Protein AF-A0A7X9CSE6-F1 (afdb_monomer)

Sequence (214 aa):
MSKLKAFKTGDRVSLDYINRYVDEKENMVDVNRPFRPSEYTLEEAKIKFPDWYQRVVVEKNRNQKKWNIKRDLYDWWLMQSHKIKGGHRYFYLMCMVIYAVKCDISKDKVEKDMYKKFEELSKIEHSNSLRKEDIISALETYDRQYYNFKIDDIEKLTDIRIARNKRNYKKQKVHLMGARSIQEINDKVNNTNWREGNGRPKGSGTKEDLVKDY

pLDDT: mean 85.26, std 11.41, range [46.91, 97.25]

Secondary structure (DSSP, 8-state):
-PPPP-----PPPPHHHHHTT-SSGGGS--SSS-SS--SS-HHHHHHH-HHHHIIIIIS---SPPP----THHHHHHHGGGGG--GGGHHHHHHHHHHHHTTTT--HHHHHHHHHHHHHHHTTS--SSPP-HHHHHHHHHTTTTTGGG--HHHHHHHH----------SS-HHHHHHHHHHHHHHHHHHHT--TTSSSSPPTTTT--HHHHTT-

Foldseek 3Di:
DDDDDDDDDDDDDDLVVVQVPDPDPVPRDDPVDDPDDDPDDLVVCCVPPVVCSCCCVVVVPPADDFQADAPVVLVVLLVCLVVFALQQLLVSLLVNLLVCLNHVHDLVVSLVSSVVSLVVNQPHDDPDGDDPVSNVVSSVSNVVRCRPPDPVNSCVRGVDDDDDDDDPPDDPVVVVVVVVVVVVVVCVVVVHDCCPPVDDPDPPPPCPVVVVVD

Mean predicted aligned error: 13.75 Å

Radius of gyration: 27.89 Å; Cα contacts (8 Å, |Δi|>4): 137; chains: 1; bounding box: 66×75×57 Å

Solvent-accessible surface area (backbone atoms only — not comparable to full-atom values): 13413 Å² total; per-residue (Å²): 134,87,82,87,81,83,81,91,74,80,80,92,77,54,69,73,63,55,38,72,76,44,92,50,78,87,77,37,84,59,89,85,56,63,97,72,74,72,97,59,55,74,69,54,33,45,71,78,35,45,73,56,34,46,38,41,66,72,68,58,50,73,68,78,84,60,49,82,47,65,51,67,58,41,60,54,54,68,68,48,64,86,70,53,49,44,93,18,48,66,46,46,52,33,47,51,36,39,35,26,59,19,36,80,50,55,67,74,59,52,52,58,51,46,58,58,48,44,68,60,49,56,71,47,70,49,98,69,83,76,53,75,68,54,55,56,60,23,54,54,47,61,79,70,65,54,36,77,69,48,68,72,56,50,28,70,52,34,71,48,89,75,88,72,85,78,67,70,93,53,58,70,71,61,48,50,48,55,54,49,54,53,47,53,52,52,21,63,76,68,77,48,60,76,70,66,87,70,50,85,60,90,74,79,77,74,56,63,71,74,62,72,82,111

Nearest PDB structures (foldseek):
  7n6g-assembly1_5E  TM=2.885E-01  e=1.900E+00  Chlamydomonas reinhardtii
  6yxy-assembly1_BJ  TM=1.453E-01  e=2.368E+00  Trypanos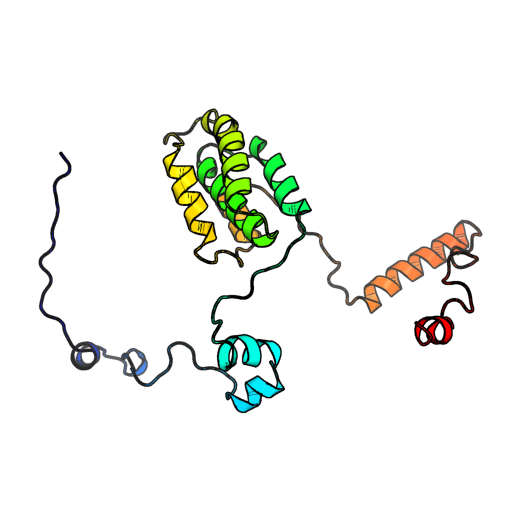oma brucei brucei

Structure (mmCIF, N/CA/C/O backbone):
data_AF-A0A7X9CSE6-F1
#
_entry.id   AF-A0A7X9CSE6-F1
#
loop_
_atom_site.group_PDB
_atom_site.id
_atom_site.type_symbol
_atom_site.label_atom_id
_atom_site.label_alt_id
_atom_site.label_comp_id
_atom_site.label_asym_id
_atom_site.label_entity_id
_atom_site.label_seq_id
_atom_site.pdbx_PDB_ins_code
_atom_site.Cartn_x
_atom_site.Cartn_y
_atom_site.Cartn_z
_atom_site.occupancy
_atom_site.B_iso_or_equiv
_atom_site.auth_seq_id
_atom_site.auth_comp_id
_atom_site.auth_asym_id
_atom_site.auth_atom_id
_atom_site.pdbx_PDB_model_num
ATOM 1 N N . MET A 1 1 ? -30.030 23.580 -0.261 1.00 46.91 1 MET A N 1
ATOM 2 C CA . MET A 1 1 ? -29.913 23.517 -1.736 1.00 46.91 1 MET A CA 1
ATOM 3 C C . MET A 1 1 ? -28.500 23.939 -2.123 1.00 46.91 1 MET A C 1
ATOM 5 O O . MET A 1 1 ? -28.129 25.067 -1.824 1.00 46.91 1 MET A O 1
ATOM 9 N N . SER A 1 2 ? -27.687 23.048 -2.699 1.00 53.84 2 SER A N 1
ATOM 10 C CA . SER A 1 2 ? -26.336 23.407 -3.166 1.00 53.84 2 SER A CA 1
ATOM 11 C C . SER A 1 2 ? -26.436 24.271 -4.425 1.00 53.84 2 SER A C 1
ATOM 13 O O . SER A 1 2 ? -27.104 23.880 -5.378 1.00 53.84 2 SER A O 1
ATOM 15 N N . LYS A 1 3 ? -25.802 25.451 -4.430 1.00 67.12 3 LYS A N 1
ATOM 16 C CA . LYS A 1 3 ? -25.753 26.334 -5.606 1.00 67.12 3 LYS A CA 1
ATOM 17 C C . LYS A 1 3 ? -24.876 25.695 -6.685 1.00 67.12 3 LYS A C 1
ATOM 19 O O . LYS A 1 3 ? -23.678 25.517 -6.473 1.00 67.12 3 LYS A O 1
ATOM 24 N N . LEU A 1 4 ? -25.466 25.386 -7.837 1.00 68.81 4 LEU A N 1
ATOM 25 C CA . LEU A 1 4 ? -24.741 24.937 -9.022 1.00 68.81 4 LEU A CA 1
ATOM 26 C C . LEU A 1 4 ? -23.886 26.109 -9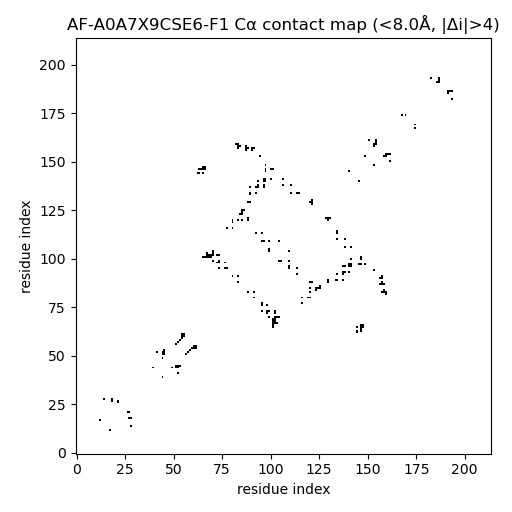.539 1.00 68.81 4 LEU A C 1
ATOM 28 O O . LEU A 1 4 ? -24.423 27.160 -9.884 1.00 68.81 4 LEU A O 1
ATOM 32 N N . LYS A 1 5 ? -22.558 25.960 -9.541 1.00 76.56 5 LYS A N 1
ATOM 33 C CA . LYS A 1 5 ? -21.632 26.921 -10.158 1.00 76.56 5 LYS A CA 1
ATOM 34 C C . LYS A 1 5 ? -21.175 26.348 -11.495 1.00 76.56 5 LYS A C 1
ATOM 36 O O . LYS A 1 5 ? -20.596 25.268 -11.521 1.00 76.56 5 LYS A O 1
ATOM 41 N N . ALA A 1 6 ? -21.427 27.073 -12.579 1.00 79.81 6 ALA A N 1
ATOM 42 C CA . ALA A 1 6 ? -20.895 26.764 -13.901 1.00 79.81 6 ALA A CA 1
ATOM 43 C C . ALA A 1 6 ? -19.925 27.870 -14.326 1.00 79.81 6 ALA A C 1
ATOM 45 O O . ALA A 1 6 ? -20.152 29.046 -14.039 1.00 79.81 6 ALA A O 1
ATOM 46 N N . PHE A 1 7 ? -18.848 27.486 -15.005 1.00 83.00 7 PHE A N 1
ATOM 47 C CA . PHE A 1 7 ? -17.845 28.403 -15.536 1.00 83.00 7 PHE A CA 1
ATOM 48 C C . PHE A 1 7 ? -17.956 28.416 -17.059 1.00 83.00 7 PHE A C 1
ATOM 50 O O . PHE A 1 7 ? -18.003 27.357 -17.683 1.00 83.00 7 PHE A O 1
ATOM 57 N N . LYS A 1 8 ? -18.005 29.609 -17.658 1.00 84.31 8 LYS A N 1
ATOM 58 C CA . LYS A 1 8 ? -17.943 29.765 -19.113 1.00 84.31 8 LYS A CA 1
ATOM 59 C C . LYS A 1 8 ? -16.477 29.713 -19.534 1.00 84.31 8 LYS A C 1
ATOM 61 O O . LYS A 1 8 ? -15.715 30.615 -19.197 1.00 84.31 8 LYS A O 1
ATOM 66 N N . THR A 1 9 ? -16.085 28.659 -20.236 1.00 86.12 9 THR A N 1
ATOM 67 C CA . THR A 1 9 ? -14.762 28.558 -20.863 1.00 86.12 9 THR A CA 1
ATOM 68 C C . THR A 1 9 ? -14.819 29.098 -22.291 1.00 86.12 9 THR A C 1
ATOM 70 O O . THR A 1 9 ? -15.885 29.097 -22.906 1.00 86.12 9 THR A O 1
ATOM 73 N N . GLY A 1 10 ? -13.685 29.578 -22.808 1.00 87.06 10 GLY A N 1
ATOM 74 C CA . GLY A 1 10 ? -13.549 29.947 -24.220 1.00 87.06 10 GLY A CA 1
ATOM 75 C C . GLY A 1 10 ? -13.502 28.730 -25.151 1.00 87.06 10 GLY A C 1
ATOM 76 O O . GLY A 1 10 ? -13.630 27.585 -24.705 1.00 87.06 10 GLY A O 1
ATOM 77 N N . ASP A 1 11 ? -13.294 28.996 -26.440 1.00 90.06 11 ASP A N 1
ATOM 78 C CA . ASP A 1 11 ? -13.152 27.961 -27.465 1.00 90.06 11 ASP A CA 1
ATOM 79 C C . ASP A 1 11 ? -11.874 27.129 -27.279 1.00 90.06 11 ASP A C 1
ATOM 81 O O . ASP A 1 11 ? -10.902 27.552 -26.645 1.00 90.06 11 ASP A O 1
ATOM 85 N N . ARG A 1 12 ? -11.867 25.913 -27.841 1.00 89.31 12 ARG A N 1
ATOM 86 C CA . ARG A 1 12 ? -10.676 25.053 -27.839 1.00 89.31 12 ARG A CA 1
ATOM 87 C C . ARG A 1 12 ? -9.575 25.705 -28.673 1.00 89.31 12 ARG A C 1
ATOM 89 O O . ARG A 1 12 ? -9.797 26.047 -29.829 1.00 89.31 12 ARG A O 1
ATOM 96 N N . VAL A 1 13 ? -8.378 25.802 -28.107 1.00 90.19 13 VAL A N 1
ATOM 97 C CA . VAL A 1 13 ? -7.181 26.296 -28.799 1.00 90.19 13 VAL A CA 1
ATOM 98 C C . VAL A 1 13 ? -6.255 25.139 -29.176 1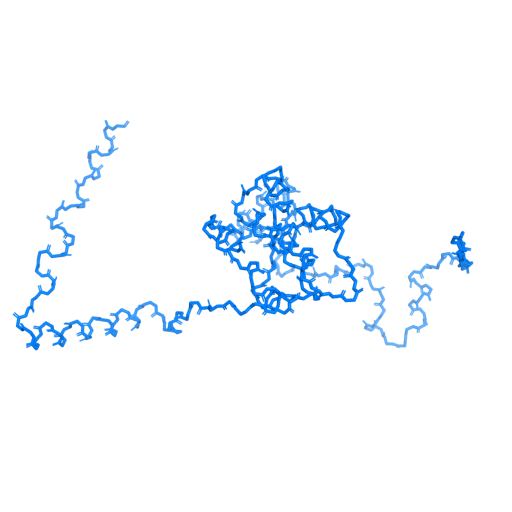.00 90.19 13 VAL A C 1
ATOM 100 O O . VAL A 1 13 ? -6.266 24.091 -28.528 1.00 90.19 13 VAL A O 1
ATOM 103 N N . SER A 1 14 ? -5.460 25.312 -30.234 1.00 90.44 14 SER A N 1
ATOM 104 C CA . SER A 1 14 ? -4.468 24.318 -30.656 1.00 90.44 14 SER A CA 1
ATOM 105 C C . SER A 1 14 ? -3.175 24.423 -29.842 1.00 90.44 14 SER A C 1
ATOM 107 O O . SER A 1 14 ? -2.839 25.485 -29.315 1.00 90.44 14 SER A O 1
ATOM 109 N N . LEU A 1 15 ? -2.413 23.327 -29.774 1.00 88.12 15 LEU A N 1
ATOM 110 C CA . LEU A 1 15 ? -1.074 23.342 -29.174 1.00 88.12 15 LEU A CA 1
ATOM 111 C C . LEU A 1 15 ? -0.133 24.294 -29.926 1.00 88.12 15 LEU A C 1
ATOM 113 O O . LEU A 1 15 ? 0.621 25.017 -29.288 1.00 88.12 15 LEU A O 1
ATOM 117 N N . ASP A 1 16 ? -0.258 24.385 -31.254 1.00 89.00 16 ASP A N 1
ATOM 118 C CA . ASP A 1 16 ? 0.486 25.355 -32.069 1.00 89.00 16 ASP A CA 1
ATOM 119 C C . ASP A 1 16 ? 0.199 26.801 -31.672 1.00 89.00 16 ASP A C 1
ATOM 121 O O . ASP A 1 16 ? 1.100 27.633 -31.689 1.00 89.00 16 ASP A O 1
ATOM 125 N N . TYR A 1 17 ? -1.049 27.121 -31.322 1.00 91.06 17 TYR A N 1
ATOM 126 C CA . TYR A 1 17 ? -1.402 28.448 -30.831 1.00 91.06 17 TYR A CA 1
ATOM 127 C C . TYR A 1 17 ? -0.750 28.720 -29.473 1.00 91.06 17 TYR A C 1
ATOM 129 O O . TYR A 1 17 ? -0.151 29.775 -29.297 1.00 91.06 17 TYR A O 1
ATOM 137 N N . ILE A 1 18 ? -0.810 27.759 -28.545 1.00 89.19 18 ILE A N 1
ATOM 138 C CA . ILE A 1 18 ? -0.191 27.880 -27.216 1.00 89.19 18 ILE A CA 1
ATOM 139 C C . ILE A 1 18 ? 1.331 28.043 -27.335 1.00 89.19 18 ILE A C 1
ATOM 141 O O . ILE A 1 18 ? 1.899 28.925 -26.697 1.00 89.19 18 ILE A O 1
ATOM 145 N N . ASN A 1 19 ? 1.980 27.255 -28.196 1.00 92.44 19 ASN A N 1
ATOM 146 C CA . ASN A 1 19 ? 3.429 27.283 -28.394 1.00 92.44 19 ASN A CA 1
ATOM 147 C C . ASN A 1 19 ? 3.949 28.639 -28.903 1.00 92.44 19 ASN A C 1
ATOM 149 O O . ASN A 1 19 ? 5.105 28.959 -28.656 1.00 92.44 19 ASN A O 1
ATOM 153 N N . ARG A 1 20 ? 3.119 29.474 -29.552 1.00 91.00 20 ARG A N 1
ATOM 154 C CA . ARG A 1 20 ? 3.514 30.841 -29.964 1.00 91.00 20 ARG A CA 1
ATOM 155 C C . ARG A 1 20 ? 3.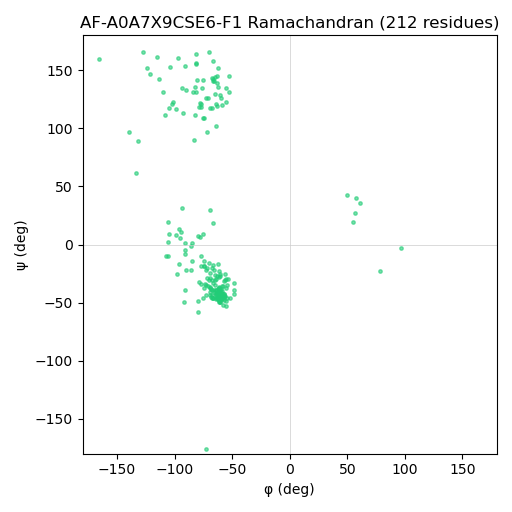782 31.781 -28.790 1.00 91.00 20 ARG A C 1
ATOM 157 O O . ARG A 1 20 ? 4.447 32.789 -28.986 1.00 91.00 20 ARG A O 1
ATOM 164 N N . TYR A 1 21 ? 3.242 31.475 -27.614 1.00 90.56 21 TYR A N 1
ATOM 165 C CA . TYR A 1 21 ? 3.399 32.278 -26.399 1.00 90.56 21 TYR A CA 1
ATOM 166 C C . TYR A 1 21 ? 4.481 31.728 -25.462 1.00 90.56 21 TYR A C 1
ATOM 168 O O . TYR A 1 21 ? 4.581 32.170 -24.322 1.00 90.56 21 TYR A O 1
ATOM 176 N N . VAL A 1 22 ? 5.252 30.733 -25.908 1.00 89.25 22 VAL A N 1
ATOM 177 C CA . VAL A 1 22 ? 6.354 30.160 -25.137 1.00 89.25 22 VAL A CA 1
ATOM 178 C C . VAL A 1 22 ? 7.661 30.783 -25.620 1.00 89.25 22 VAL A C 1
ATOM 180 O O . VAL A 1 22 ? 8.050 30.586 -26.770 1.00 89.25 22 VAL A O 1
ATOM 183 N N . ASP A 1 23 ? 8.343 31.510 -24.735 1.00 89.25 23 ASP A N 1
ATOM 184 C CA . ASP A 1 23 ? 9.581 32.229 -25.068 1.00 89.25 23 ASP A CA 1
ATOM 185 C C . ASP A 1 23 ? 10.764 31.279 -25.339 1.00 89.25 23 ASP A C 1
ATOM 187 O O . ASP A 1 23 ? 11.587 31.515 -26.224 1.00 89.25 23 ASP A O 1
ATOM 191 N N . GLU A 1 24 ? 10.836 30.167 -24.603 1.00 90.25 24 GLU A N 1
ATOM 192 C CA . GLU A 1 24 ? 11.899 29.167 -24.724 1.00 90.25 24 GLU A CA 1
ATOM 193 C C . GLU A 1 24 ? 11.429 27.945 -25.518 1.00 90.25 24 GLU A C 1
ATOM 195 O O . GLU A 1 24 ? 10.496 27.240 -25.128 1.00 90.25 24 GLU A O 1
ATOM 200 N N . LYS A 1 25 ? 12.137 27.622 -26.604 1.00 83.56 25 LYS A N 1
ATOM 201 C CA . LYS A 1 25 ? 11.807 26.483 -27.477 1.00 83.56 25 LYS A CA 1
ATOM 202 C C . LYS A 1 25 ? 11.730 25.140 -26.734 1.00 83.56 25 LYS A C 1
ATOM 204 O O . LYS A 1 25 ? 10.959 24.272 -27.128 1.00 83.56 25 LYS A O 1
ATOM 209 N N . GLU A 1 26 ? 12.503 24.964 -25.664 1.00 83.31 26 GLU A N 1
ATOM 210 C CA . GLU A 1 26 ? 12.535 23.734 -24.856 1.00 83.31 26 GLU A CA 1
ATOM 211 C C . GLU A 1 26 ? 11.247 23.495 -24.054 1.00 83.31 26 GLU A C 1
ATOM 213 O O . GLU A 1 26 ? 10.919 22.347 -23.751 1.00 83.31 26 GLU A O 1
ATOM 218 N N . ASN A 1 27 ? 10.495 24.560 -23.762 1.00 83.31 27 ASN A N 1
ATOM 219 C CA . ASN A 1 27 ? 9.232 24.508 -23.028 1.00 83.31 27 ASN A CA 1
ATOM 220 C C . ASN A 1 27 ? 8.013 24.358 -23.954 1.00 83.31 27 ASN A C 1
ATOM 222 O O . ASN A 1 27 ? 6.887 24.214 -23.472 1.00 83.31 27 ASN A O 1
ATOM 226 N N . MET A 1 28 ? 8.213 24.396 -25.277 1.00 88.06 28 MET A N 1
ATOM 227 C CA . MET A 1 28 ? 7.144 24.158 -26.245 1.00 88.06 28 MET A CA 1
ATOM 228 C C . MET A 1 28 ? 6.663 22.708 -26.160 1.00 88.06 28 MET A C 1
ATOM 230 O O . MET A 1 28 ? 7.440 21.766 -25.997 1.00 88.06 28 MET A O 1
ATOM 234 N N . VAL A 1 29 ? 5.356 22.516 -26.311 1.00 83.69 29 VAL A N 1
ATOM 235 C CA . VAL A 1 29 ? 4.748 21.188 -26.334 1.00 83.69 29 VAL A CA 1
ATOM 236 C C . VAL A 1 29 ? 5.050 20.528 -27.677 1.00 83.69 29 VAL A C 1
ATOM 238 O O . VAL A 1 29 ? 4.486 20.913 -28.701 1.00 83.69 29 VAL A O 1
ATOM 241 N N . ASP A 1 30 ? 5.917 19.517 -27.664 1.00 83.12 30 ASP A N 1
ATOM 242 C CA . ASP A 1 30 ? 6.188 18.647 -28.810 1.00 83.12 30 ASP A CA 1
ATOM 243 C C . ASP A 1 30 ? 5.293 17.399 -28.757 1.00 83.12 30 ASP A C 1
ATOM 245 O O . ASP A 1 30 ? 5.432 16.548 -27.878 1.00 83.12 30 ASP A O 1
ATOM 249 N N . VAL A 1 31 ? 4.370 17.288 -29.715 1.00 80.12 31 VAL A N 1
ATOM 250 C CA . VAL A 1 31 ? 3.440 16.153 -29.848 1.00 80.12 31 VAL A CA 1
ATOM 251 C C . VAL A 1 31 ? 4.103 14.872 -30.353 1.00 80.12 31 VAL A C 1
ATOM 253 O O . VAL A 1 31 ? 3.574 13.784 -30.127 1.00 80.12 31 VAL A O 1
ATOM 256 N N . ASN A 1 32 ? 5.247 14.981 -31.032 1.00 82.31 32 ASN A N 1
ATOM 257 C CA . ASN A 1 32 ? 5.967 13.832 -31.579 1.00 82.31 32 ASN A CA 1
ATOM 258 C C . ASN A 1 32 ? 6.904 13.211 -30.543 1.00 82.31 32 ASN A C 1
ATOM 260 O O . ASN A 1 32 ? 7.268 12.038 -30.650 1.00 82.31 32 ASN A O 1
ATOM 264 N N . ARG A 1 33 ? 7.285 13.980 -29.520 1.00 79.44 33 ARG A N 1
ATOM 265 C CA . ARG A 1 33 ? 8.103 13.482 -28.424 1.00 79.44 33 ARG A CA 1
ATOM 266 C C . ARG A 1 33 ? 7.242 12.659 -27.461 1.00 79.44 33 ARG A C 1
ATOM 268 O O . ARG A 1 33 ? 6.310 13.187 -26.853 1.00 79.44 33 ARG A O 1
ATOM 275 N N . PRO A 1 34 ? 7.568 11.377 -27.229 1.00 73.25 34 PRO A N 1
ATOM 276 C CA . PRO A 1 34 ? 6.884 10.609 -26.202 1.00 73.25 34 PRO A CA 1
ATOM 277 C C . PRO A 1 34 ? 7.134 11.234 -24.824 1.00 73.25 34 PRO A C 1
ATOM 279 O O . PRO A 1 34 ? 8.269 11.552 -24.470 1.00 73.25 34 PRO A O 1
ATOM 282 N N . PHE A 1 35 ? 6.075 11.345 -24.016 1.00 71.12 35 PHE A N 1
ATOM 283 C CA . PHE A 1 35 ? 6.122 11.905 -22.655 1.00 71.12 35 PHE A CA 1
ATOM 284 C C . PHE A 1 35 ? 7.183 11.239 -21.759 1.00 71.12 35 PHE A C 1
ATOM 286 O O . PHE A 1 35 ? 7.739 11.866 -20.860 1.00 71.12 35 PHE A O 1
ATOM 293 N N . ARG A 1 36 ? 7.476 9.956 -22.007 1.00 71.62 36 ARG A N 1
ATOM 294 C CA . ARG A 1 36 ? 8.581 9.206 -21.400 1.00 71.62 36 ARG A CA 1
ATOM 295 C C . ARG A 1 36 ? 9.224 8.316 -22.467 1.00 71.62 36 ARG A C 1
ATOM 297 O O . ARG A 1 36 ? 8.670 7.250 -22.742 1.00 71.62 36 ARG A O 1
ATOM 304 N N . PRO A 1 37 ? 10.329 8.741 -23.101 1.00 75.00 37 PRO A N 1
ATOM 305 C CA . PRO A 1 37 ? 11.018 7.907 -24.079 1.00 75.00 37 PRO A CA 1
ATOM 306 C C . PRO A 1 37 ? 11.556 6.637 -23.406 1.00 75.00 37 PRO A C 1
ATOM 308 O O . PRO A 1 37 ? 12.039 6.689 -22.274 1.00 75.00 37 PRO A O 1
ATOM 311 N N . SER A 1 38 ? 11.445 5.491 -24.082 1.00 76.06 38 SER A N 1
ATOM 312 C CA . SER A 1 38 ? 12.050 4.243 -23.612 1.00 76.06 38 SER A CA 1
ATOM 313 C C . SER A 1 38 ? 13.536 4.213 -23.956 1.00 76.06 38 SER A C 1
ATOM 315 O O . SER A 1 38 ? 13.934 4.625 -25.039 1.00 76.06 38 SER A O 1
ATOM 317 N N . GLU A 1 39 ? 14.353 3.680 -23.048 1.00 83.94 39 GLU A N 1
ATOM 318 C CA . GLU A 1 39 ? 15.795 3.500 -23.284 1.00 83.94 39 GLU A CA 1
ATOM 319 C C . GLU A 1 39 ? 16.105 2.378 -24.287 1.00 83.94 39 GLU A C 1
ATOM 321 O O . GLU A 1 39 ? 17.195 2.337 -24.844 1.00 83.94 39 GLU A O 1
ATOM 326 N N . TYR A 1 40 ? 15.156 1.463 -24.504 1.00 86.31 40 TYR A N 1
ATOM 327 C CA . TYR A 1 40 ? 15.323 0.280 -25.344 1.00 86.31 40 TYR A CA 1
ATOM 328 C C . TYR A 1 40 ? 14.298 0.263 -26.472 1.00 86.31 40 TYR A C 1
ATOM 330 O O . TYR A 1 40 ? 13.144 0.675 -26.290 1.00 86.31 40 TYR A O 1
ATOM 338 N N . THR A 1 41 ? 14.709 -0.274 -27.616 1.00 88.94 41 THR A N 1
ATOM 339 C CA . THR A 1 41 ? 13.806 -0.650 -28.708 1.00 88.94 41 THR A CA 1
ATOM 340 C C . THR A 1 41 ? 12.963 -1.875 -28.328 1.00 88.94 41 THR A C 1
ATOM 342 O O . THR A 1 41 ? 13.253 -2.581 -27.359 1.00 88.94 41 THR A O 1
ATOM 345 N N . LEU A 1 42 ? 11.899 -2.161 -29.090 1.00 87.38 42 LEU A N 1
ATOM 346 C CA . LEU A 1 42 ? 11.043 -3.330 -28.835 1.00 87.38 42 LEU A CA 1
ATOM 347 C C . LEU A 1 42 ? 11.807 -4.659 -28.951 1.00 87.38 42 LEU A C 1
ATOM 349 O O . LEU A 1 42 ? 11.559 -5.571 -28.163 1.00 87.38 42 LEU A O 1
ATOM 353 N N . GLU A 1 43 ? 12.739 -4.769 -29.898 1.00 91.00 43 GLU A N 1
ATOM 354 C CA . GLU A 1 43 ? 13.559 -5.971 -30.090 1.00 91.00 43 GLU A CA 1
ATOM 355 C C . GLU A 1 43 ? 14.533 -6.178 -28.926 1.00 91.00 43 GLU A C 1
ATOM 357 O O . GLU A 1 43 ? 14.609 -7.268 -28.358 1.00 91.00 43 GLU A O 1
ATOM 362 N N . GLU A 1 44 ? 15.206 -5.114 -28.485 1.00 91.25 44 GLU A N 1
ATOM 363 C CA . GLU A 1 44 ? 16.076 -5.164 -27.307 1.00 91.25 44 GLU A CA 1
ATOM 364 C C . GLU A 1 44 ? 15.293 -5.476 -26.030 1.00 91.25 44 GLU A C 1
ATOM 366 O O . GLU A 1 44 ? 15.760 -6.247 -25.189 1.00 91.25 44 GLU A O 1
ATOM 371 N N . ALA A 1 45 ? 14.088 -4.916 -25.881 1.00 90.38 45 ALA A N 1
ATOM 372 C CA . ALA A 1 45 ? 13.216 -5.194 -24.747 1.00 90.38 45 ALA A CA 1
ATOM 373 C C . ALA A 1 45 ? 12.759 -6.659 -24.719 1.00 90.38 45 ALA A C 1
ATOM 375 O O . ALA A 1 45 ? 12.656 -7.232 -23.635 1.00 90.38 45 ALA A O 1
ATOM 376 N N . LYS A 1 46 ? 12.546 -7.291 -25.882 1.00 92.94 46 LYS A N 1
ATOM 377 C CA . LYS A 1 46 ? 12.224 -8.724 -25.985 1.00 92.94 46 LYS A CA 1
ATOM 378 C C . LYS A 1 46 ? 13.348 -9.606 -25.437 1.00 92.94 46 LYS A C 1
ATOM 380 O O . LYS A 1 46 ? 13.066 -10.610 -24.791 1.00 92.94 46 LYS A O 1
ATOM 385 N N . ILE A 1 47 ? 14.604 -9.218 -25.666 1.00 92.94 47 ILE A N 1
ATOM 386 C CA . ILE A 1 47 ? 15.785 -9.962 -25.204 1.00 92.94 47 ILE A CA 1
ATOM 387 C C . ILE A 1 47 ? 16.073 -9.677 -23.724 1.00 92.94 47 ILE A C 1
ATOM 389 O O . ILE A 1 47 ? 16.277 -10.602 -22.942 1.00 92.94 47 ILE A O 1
ATOM 393 N N . LYS A 1 48 ? 16.094 -8.400 -23.321 1.00 91.44 48 LYS A N 1
ATOM 394 C CA . LYS A 1 48 ? 16.481 -7.984 -21.960 1.00 91.44 48 LYS A CA 1
ATOM 395 C C . LYS A 1 48 ? 15.370 -8.180 -20.928 1.00 91.44 48 LYS A C 1
ATOM 397 O O . LYS A 1 48 ? 15.663 -8.449 -19.765 1.00 91.44 48 LYS A O 1
ATOM 402 N N . PHE A 1 49 ? 14.108 -8.043 -21.333 1.00 90.56 49 PHE A N 1
ATOM 403 C CA . PHE A 1 49 ? 12.939 -8.096 -20.450 1.00 90.56 49 PHE A CA 1
ATOM 404 C C . PHE A 1 49 ? 11.837 -9.000 -21.029 1.00 90.56 49 PHE A C 1
ATOM 406 O O . PHE A 1 49 ? 10.720 -8.528 -21.270 1.00 90.56 49 PHE A O 1
ATOM 413 N N . PRO A 1 50 ? 12.113 -10.302 -21.233 1.00 91.69 50 PRO A N 1
ATOM 414 C CA . PRO A 1 50 ? 11.197 -11.217 -21.918 1.00 91.69 50 PRO A CA 1
ATOM 415 C C . PRO A 1 50 ? 9.810 -11.269 -21.260 1.00 91.69 50 PRO A C 1
ATOM 417 O O . PRO A 1 50 ? 8.799 -11.128 -21.947 1.00 91.69 50 PRO A O 1
ATOM 420 N N . ASP A 1 51 ? 9.749 -11.338 -19.926 1.00 88.00 51 ASP A N 1
ATOM 421 C CA . ASP A 1 51 ? 8.488 -11.348 -19.169 1.00 88.00 51 ASP A CA 1
ATOM 422 C C . ASP A 1 51 ? 7.673 -10.060 -19.351 1.00 88.00 51 ASP A C 1
ATOM 424 O O . ASP A 1 51 ? 6.442 -10.078 -19.414 1.00 88.00 51 ASP A O 1
ATOM 428 N N . TRP A 1 52 ? 8.351 -8.908 -19.408 1.00 89.81 52 TRP A N 1
ATOM 429 C CA . TRP A 1 52 ? 7.684 -7.631 -19.641 1.00 89.81 52 TRP A CA 1
ATOM 430 C C . TRP A 1 52 ? 7.152 -7.566 -21.071 1.00 89.81 52 TRP A C 1
ATOM 432 O O . TRP A 1 52 ? 6.006 -7.162 -21.259 1.00 89.81 52 TRP A O 1
ATOM 442 N N . TYR A 1 53 ? 7.947 -7.996 -22.056 1.00 91.25 53 TYR A N 1
ATOM 443 C CA . TYR A 1 53 ? 7.561 -7.989 -23.464 1.00 91.25 53 TYR A CA 1
ATOM 444 C C . TYR A 1 53 ? 6.337 -8.876 -23.699 1.00 91.25 53 TYR A C 1
ATOM 446 O O . TYR A 1 53 ? 5.347 -8.420 -24.269 1.00 91.25 53 TYR A O 1
ATOM 454 N N . GLN A 1 54 ? 6.362 -10.106 -23.184 1.00 92.31 54 GLN A N 1
ATOM 455 C CA . GLN A 1 54 ? 5.239 -11.035 -23.270 1.00 92.31 54 GLN A CA 1
ATOM 456 C C . GLN A 1 54 ? 3.961 -10.416 -22.687 1.00 92.31 54 GLN A C 1
ATOM 458 O O . GLN A 1 54 ? 2.944 -10.295 -23.366 1.00 92.31 54 GLN A O 1
ATOM 463 N N . ARG A 1 55 ? 4.025 -9.909 -21.457 1.00 89.75 55 ARG A N 1
ATOM 464 C CA . ARG A 1 55 ? 2.854 -9.350 -20.776 1.00 89.75 55 ARG A CA 1
ATOM 465 C C . ARG A 1 55 ? 2.324 -8.059 -21.415 1.00 89.75 55 ARG A C 1
ATOM 467 O O . ARG A 1 55 ? 1.119 -7.859 -21.530 1.00 89.75 55 ARG A O 1
ATOM 474 N N . VAL A 1 56 ? 3.210 -7.136 -21.784 1.00 88.44 56 VAL A N 1
ATOM 475 C CA . VAL A 1 56 ? 2.826 -5.772 -22.192 1.00 88.44 56 VAL A CA 1
ATOM 476 C C . VAL A 1 56 ? 2.585 -5.667 -23.696 1.00 88.44 56 VAL A C 1
ATOM 478 O O . VAL A 1 56 ? 1.659 -4.965 -24.108 1.00 88.44 56 VAL A O 1
ATOM 481 N N . VAL A 1 57 ? 3.401 -6.343 -24.509 1.00 90.38 57 VAL A N 1
ATOM 482 C CA . VAL A 1 57 ? 3.348 -6.268 -25.977 1.00 90.38 57 VAL A CA 1
ATOM 483 C C . VAL A 1 57 ? 2.445 -7.361 -26.545 1.00 90.38 57 VAL A C 1
ATOM 485 O O . VAL A 1 57 ? 1.556 -7.042 -27.332 1.00 90.38 57 VAL A O 1
ATOM 488 N N . VAL A 1 58 ? 2.627 -8.620 -26.126 1.00 92.12 58 VAL A N 1
ATOM 489 C CA . VAL A 1 58 ? 1.862 -9.762 -26.664 1.00 92.12 58 VAL A CA 1
ATOM 490 C C . VAL A 1 58 ? 0.471 -9.833 -26.033 1.00 92.12 58 VAL A C 1
ATOM 492 O O . VAL A 1 58 ? -0.533 -9.722 -26.730 1.00 92.12 58 VAL A O 1
ATOM 495 N N . GLU A 1 59 ? 0.397 -9.937 -24.706 1.00 91.25 59 GLU A N 1
ATOM 496 C CA . GLU A 1 59 ? -0.869 -10.070 -23.964 1.00 91.25 59 GLU A CA 1
ATOM 497 C C . GLU A 1 59 ? -1.628 -8.741 -23.820 1.00 91.25 59 GLU A C 1
ATOM 499 O O . GLU A 1 59 ? -2.770 -8.719 -23.364 1.00 91.25 59 GLU A O 1
ATOM 504 N N . LYS A 1 60 ? -0.998 -7.614 -24.188 1.00 88.44 60 LYS A N 1
ATOM 505 C CA . LYS A 1 60 ? -1.532 -6.245 -24.047 1.00 88.44 60 LYS A CA 1
ATOM 506 C C . LYS A 1 60 ? -1.963 -5.886 -22.617 1.00 88.44 60 LYS A C 1
ATOM 508 O O . LYS A 1 60 ? -2.679 -4.905 -22.405 1.00 88.44 60 LYS A O 1
ATOM 513 N N . ASN A 1 61 ? -1.474 -6.614 -21.615 1.00 83.06 61 ASN A N 1
ATOM 514 C CA . ASN A 1 61 ? -1.715 -6.338 -20.210 1.00 83.06 61 ASN A CA 1
ATOM 515 C C . ASN A 1 61 ? -0.729 -5.272 -19.719 1.00 83.06 61 ASN A C 1
ATOM 517 O O . ASN A 1 61 ? 0.368 -5.559 -19.237 1.00 83.06 61 ASN A O 1
ATOM 521 N N . ARG A 1 62 ? -1.137 -4.008 -19.843 1.00 79.19 62 ARG A N 1
ATOM 522 C CA . ARG A 1 62 ? -0.325 -2.833 -19.484 1.00 79.19 62 ARG A CA 1
ATOM 523 C C . ARG A 1 62 ? -0.407 -2.451 -18.004 1.00 79.19 62 ARG A C 1
ATOM 525 O O . ARG A 1 62 ? 0.227 -1.479 -17.601 1.00 79.19 62 ARG A O 1
ATOM 532 N N . ASN A 1 63 ? -1.152 -3.206 -17.196 1.00 74.12 63 ASN A N 1
ATOM 533 C CA . ASN A 1 63 ? -1.320 -2.922 -15.772 1.00 74.12 63 ASN A CA 1
ATOM 534 C C . ASN A 1 63 ? 0.022 -2.991 -15.042 1.00 74.12 63 ASN A C 1
ATOM 536 O O . ASN A 1 63 ? 0.939 -3.707 -15.454 1.00 74.12 63 ASN A O 1
ATOM 540 N N . GLN A 1 64 ? 0.178 -2.243 -13.953 1.00 70.19 64 GLN A N 1
ATOM 541 C CA . GLN A 1 64 ? 1.419 -2.328 -13.188 1.00 70.19 64 GLN A CA 1
ATOM 542 C C . GLN A 1 64 ? 1.548 -3.707 -12.534 1.00 70.19 64 GLN A C 1
ATOM 544 O O . GLN A 1 64 ? 0.572 -4.257 -12.022 1.00 70.19 64 GLN A O 1
ATOM 549 N N . LYS A 1 65 ? 2.766 -4.268 -12.523 1.00 74.56 65 LYS A N 1
ATOM 550 C CA . LYS A 1 65 ? 3.032 -5.498 -11.771 1.00 74.56 65 LYS A CA 1
ATOM 551 C C . LYS A 1 65 ? 2.816 -5.201 -10.288 1.00 74.56 65 LYS A C 1
ATOM 553 O O . LYS A 1 65 ? 3.490 -4.342 -9.725 1.00 74.56 65 LYS A O 1
ATOM 558 N N . LYS A 1 66 ? 1.870 -5.912 -9.685 1.00 78.69 66 LYS A N 1
ATOM 559 C CA . LYS A 1 66 ? 1.562 -5.864 -8.257 1.00 78.69 66 LYS A CA 1
ATOM 560 C C . LYS A 1 66 ? 2.712 -6.447 -7.431 1.00 78.69 66 LYS A C 1
ATOM 562 O O . LYS A 1 66 ? 3.334 -7.436 -7.826 1.00 78.69 66 LYS A O 1
ATOM 567 N N . TRP A 1 67 ? 2.970 -5.866 -6.260 1.00 81.56 67 TRP A N 1
ATOM 568 C CA . TRP A 1 67 ? 3.819 -6.495 -5.250 1.00 81.56 67 TRP A CA 1
ATOM 569 C C . TRP A 1 67 ? 3.044 -7.613 -4.558 1.00 81.56 67 TRP A C 1
ATOM 571 O O . TRP A 1 67 ? 2.128 -7.349 -3.783 1.00 81.56 67 TRP A O 1
ATOM 581 N N . ASN A 1 68 ? 3.419 -8.859 -4.841 1.00 84.06 68 ASN A N 1
ATOM 582 C CA . ASN A 1 68 ? 2.844 -10.021 -4.173 1.00 84.06 68 ASN A CA 1
ATOM 583 C C . ASN A 1 68 ? 3.491 -10.181 -2.796 1.00 84.06 68 ASN A C 1
ATOM 585 O O . ASN A 1 68 ? 4.704 -10.374 -2.693 1.00 84.06 68 ASN A O 1
ATOM 589 N N . ILE A 1 69 ? 2.681 -10.083 -1.745 1.00 87.69 69 ILE A N 1
ATOM 590 C CA . ILE A 1 69 ? 3.110 -10.198 -0.351 1.00 87.69 69 ILE A CA 1
ATOM 591 C C . ILE A 1 69 ? 2.307 -11.311 0.324 1.00 87.69 69 ILE A C 1
ATOM 593 O O . ILE A 1 69 ? 1.179 -11.605 -0.059 1.00 87.69 69 ILE A O 1
ATOM 597 N N . LYS A 1 70 ? 2.901 -11.951 1.333 1.00 91.75 70 LYS A N 1
ATOM 598 C CA . LYS A 1 70 ? 2.213 -12.955 2.144 1.00 91.75 70 LYS A CA 1
ATOM 599 C C . LYS A 1 70 ? 1.043 -12.347 2.908 1.00 91.75 70 LYS A C 1
ATOM 601 O O . LYS A 1 70 ? 1.143 -11.238 3.436 1.00 91.75 70 LYS A O 1
ATOM 606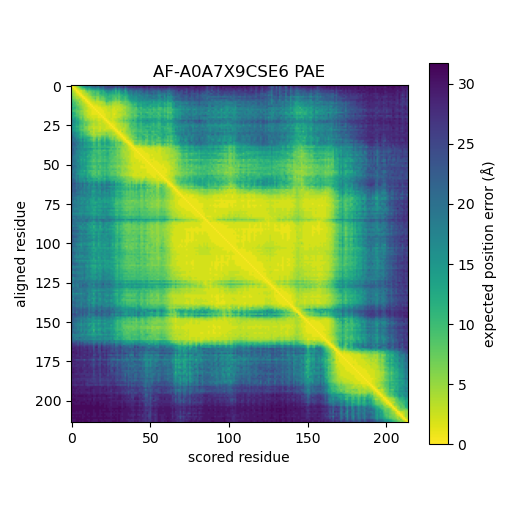 N N . ARG A 1 71 ? -0.010 -13.149 3.052 1.00 94.56 71 ARG A N 1
ATOM 607 C CA . ARG A 1 71 ? -1.221 -12.800 3.793 1.00 94.56 71 ARG A CA 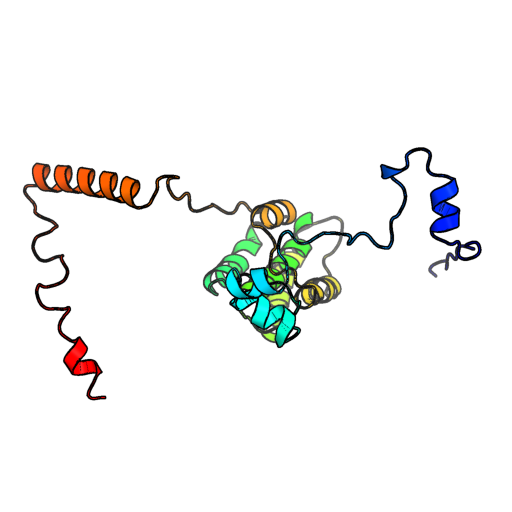1
ATOM 608 C C . ARG A 1 71 ? -0.978 -12.365 5.241 1.00 94.56 71 ARG A C 1
ATOM 610 O O . ARG A 1 71 ? -1.703 -11.497 5.719 1.00 94.56 71 ARG A O 1
ATOM 617 N N . ASP A 1 72 ? 0.075 -12.871 5.879 1.00 93.56 72 ASP A N 1
ATOM 618 C CA . ASP A 1 72 ? 0.488 -12.483 7.234 1.00 93.56 72 ASP A CA 1
ATOM 619 C C . ASP A 1 72 ? 0.546 -10.958 7.425 1.00 93.56 72 ASP A C 1
ATOM 621 O O . ASP A 1 72 ? 0.249 -10.455 8.505 1.00 93.56 72 ASP A O 1
ATOM 625 N N . LEU A 1 73 ? 0.896 -10.201 6.375 1.00 92.81 73 LEU A N 1
ATOM 626 C CA . LEU A 1 73 ? 0.975 -8.744 6.460 1.00 92.81 73 LEU A CA 1
ATOM 627 C C . LEU A 1 73 ? -0.403 -8.071 6.529 1.00 92.81 73 LEU A C 1
ATOM 629 O O . LEU A 1 73 ? -0.549 -7.069 7.227 1.00 92.81 73 LEU A O 1
ATOM 633 N N . TYR A 1 74 ? -1.411 -8.614 5.841 1.00 95.75 74 TYR A N 1
ATOM 634 C CA . TYR A 1 74 ? -2.788 -8.133 5.961 1.00 95.75 74 TYR A CA 1
ATOM 635 C C . TYR A 1 74 ? -3.347 -8.433 7.352 1.00 95.75 74 TYR A C 1
ATOM 637 O O . TYR A 1 74 ? -3.883 -7.539 8.003 1.00 95.75 74 TYR A O 1
ATOM 645 N N . ASP A 1 75 ? -3.151 -9.658 7.842 1.00 96.56 75 ASP A N 1
ATOM 646 C CA . ASP A 1 75 ? -3.625 -10.049 9.170 1.00 96.56 75 ASP A CA 1
ATOM 647 C C . ASP A 1 75 ? -2.907 -9.228 10.268 1.00 96.56 75 ASP A C 1
ATOM 649 O O . ASP A 1 75 ? -3.547 -8.721 11.190 1.00 96.56 75 ASP A O 1
ATOM 653 N N . TRP A 1 76 ? -1.601 -8.968 10.116 1.00 95.62 76 TRP A N 1
ATOM 654 C CA . TRP A 1 76 ? -0.855 -8.037 10.973 1.00 95.62 76 TRP A CA 1
ATOM 655 C C . TRP A 1 76 ? -1.427 -6.613 10.938 1.00 95.62 76 TRP A C 1
ATOM 657 O O . TRP A 1 76 ? -1.509 -5.962 11.983 1.00 95.62 76 TRP A O 1
ATOM 667 N N . TRP A 1 77 ? -1.842 -6.121 9.765 1.00 96.62 77 TRP A N 1
ATOM 668 C CA . TRP A 1 77 ? -2.435 -4.789 9.614 1.00 96.62 77 TRP A CA 1
ATOM 669 C C . TRP A 1 77 ? -3.781 -4.661 10.338 1.00 96.62 77 TRP A C 1
ATOM 671 O O . TRP A 1 77 ? -4.039 -3.649 10.999 1.00 96.62 77 TRP A O 1
ATOM 681 N N . LEU A 1 78 ? -4.614 -5.708 10.302 1.00 96.75 78 LEU A N 1
ATOM 682 C CA . LEU A 1 78 ? -5.874 -5.759 11.055 1.00 96.75 78 LEU A CA 1
ATOM 683 C C . LEU A 1 78 ? -5.659 -5.556 12.562 1.00 96.75 78 LEU A C 1
ATOM 685 O O . LEU A 1 78 ? -6.500 -4.968 13.238 1.00 96.75 78 LEU A O 1
ATOM 689 N N . MET A 1 79 ? -4.515 -5.981 13.098 1.00 95.56 79 MET A N 1
ATOM 690 C CA . MET A 1 79 ? -4.188 -5.794 14.513 1.00 9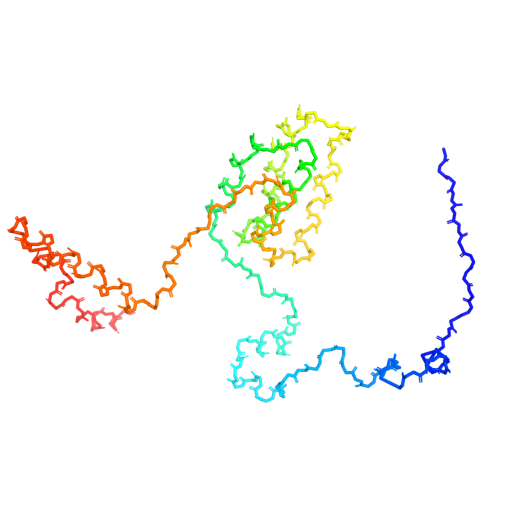5.56 79 MET A CA 1
ATOM 691 C C . MET A 1 79 ? -3.793 -4.352 14.864 1.00 95.56 79 MET A C 1
ATOM 693 O O . MET A 1 79 ? -3.747 -4.011 16.043 1.00 95.56 79 MET A O 1
ATOM 697 N N . GLN A 1 80 ? -3.504 -3.485 13.885 1.00 95.94 80 GLN A N 1
ATOM 698 C CA . GLN A 1 80 ? -2.962 -2.145 14.145 1.00 95.94 80 GLN A CA 1
ATOM 699 C C . GLN A 1 80 ? -4.018 -1.064 14.436 1.00 95.94 80 GLN A C 1
ATOM 701 O O . GLN A 1 80 ? -3.635 0.073 14.712 1.00 95.94 80 GLN A O 1
ATOM 706 N N . SER A 1 81 ? -5.320 -1.383 14.411 1.00 94.44 81 SER A N 1
ATOM 707 C CA . SER A 1 81 ? -6.402 -0.393 14.588 1.00 94.44 81 SER A CA 1
ATOM 708 C C . SER A 1 81 ? -6.274 0.430 15.876 1.00 94.44 81 SER A C 1
ATOM 710 O O . SER A 1 81 ? -6.526 1.630 15.864 1.00 94.44 81 SER A O 1
ATOM 712 N N . HIS A 1 82 ? -5.779 -0.176 16.959 1.00 93.75 82 HIS A N 1
ATOM 713 C CA . HIS A 1 82 ? -5.562 0.476 18.257 1.00 93.75 82 HIS A CA 1
ATOM 714 C C . HIS A 1 82 ? -4.542 1.631 18.250 1.00 93.75 82 HIS A C 1
ATOM 716 O O . HIS A 1 82 ? -4.505 2.412 19.196 1.00 93.75 82 HIS A O 1
ATOM 722 N N . LYS A 1 83 ? -3.692 1.745 17.220 1.00 94.81 83 LYS A N 1
ATOM 723 C CA . LYS A 1 83 ? -2.685 2.818 17.102 1.00 94.81 83 LYS A CA 1
ATOM 724 C C . LYS A 1 83 ? -3.202 4.047 16.358 1.00 94.81 83 LYS A C 1
ATOM 726 O O . LYS A 1 83 ? -2.500 5.052 16.280 1.00 94.81 83 LYS A O 1
ATOM 731 N N . ILE A 1 84 ? -4.390 3.957 15.764 1.00 95.75 84 ILE A N 1
ATOM 732 C CA . ILE A 1 84 ? -4.926 4.994 14.889 1.00 95.75 84 ILE A CA 1
ATOM 733 C C . ILE A 1 84 ? -5.438 6.181 15.701 1.00 95.75 84 ILE A C 1
ATOM 735 O O . ILE A 1 84 ? -6.171 6.027 16.672 1.00 95.75 84 ILE A O 1
ATOM 739 N N . LYS A 1 85 ? -5.089 7.387 15.247 1.00 93.62 85 LYS A N 1
ATOM 740 C CA . LYS A 1 85 ? -5.667 8.646 15.734 1.00 93.62 85 LYS A CA 1
ATOM 741 C C . LYS A 1 85 ? -6.785 9.108 14.798 1.00 93.62 85 LYS A C 1
ATOM 743 O O . LYS A 1 85 ? -6.832 8.713 13.632 1.00 93.62 85 LYS A O 1
ATOM 748 N N . GLY A 1 86 ? -7.659 9.988 15.285 1.00 91.38 86 GLY A N 1
ATOM 749 C CA . GLY A 1 86 ? -8.880 10.413 14.590 1.00 91.38 86 GLY A CA 1
ATOM 750 C C . GLY A 1 86 ? -8.708 10.821 13.117 1.00 91.38 86 GLY A C 1
ATOM 751 O O . GLY A 1 86 ? -9.493 10.399 12.264 1.00 91.38 86 GLY A O 1
ATOM 752 N N . GLY A 1 87 ? -7.653 11.573 12.786 1.00 92.94 87 GLY A N 1
ATOM 753 C CA . GLY A 1 87 ? -7.385 12.026 11.411 1.00 92.94 87 GLY A CA 1
ATOM 754 C C . GLY A 1 87 ? -6.953 10.918 10.442 1.00 92.94 87 GLY A C 1
ATOM 755 O O . GLY A 1 87 ? -7.032 11.093 9.229 1.00 92.94 87 GLY A O 1
ATOM 756 N N . HIS A 1 88 ? -6.548 9.755 10.957 1.00 96.44 88 HIS A N 1
ATOM 757 C CA . HIS A 1 88 ? -5.965 8.660 10.176 1.00 96.44 88 HIS A CA 1
ATOM 758 C C . HIS A 1 88 ? -6.917 7.474 9.956 1.00 96.44 88 HIS A C 1
ATOM 760 O O . HIS A 1 88 ? -6.544 6.491 9.318 1.00 96.44 88 HIS A O 1
ATOM 766 N N . ARG A 1 89 ? -8.163 7.559 10.442 1.00 96.50 89 ARG A N 1
ATOM 767 C CA . ARG A 1 89 ? -9.160 6.473 10.355 1.00 96.50 89 ARG A CA 1
ATOM 768 C C . ARG A 1 89 ? -9.478 6.051 8.920 1.00 96.50 89 ARG A C 1
ATOM 770 O O . ARG A 1 89 ? -9.446 4.862 8.618 1.00 96.50 89 ARG A O 1
ATOM 777 N N . TYR A 1 90 ? -9.722 7.012 8.027 1.00 96.12 90 TYR A N 1
ATOM 778 C CA . TYR A 1 90 ? -9.940 6.725 6.604 1.00 96.12 90 TYR A CA 1
ATOM 779 C C . TYR A 1 90 ? -8.705 6.072 5.969 1.00 96.12 90 TYR A C 1
ATOM 781 O O . TYR A 1 90 ? -8.809 5.056 5.286 1.00 96.12 90 TYR A O 1
ATOM 789 N N . PHE A 1 91 ? -7.513 6.608 6.245 1.00 95.44 91 PHE A N 1
ATOM 790 C CA . PHE A 1 91 ? -6.274 6.078 5.680 1.00 95.44 91 PHE A CA 1
ATOM 791 C C . PHE A 1 91 ? -5.958 4.661 6.162 1.00 95.44 91 PHE A C 1
ATOM 793 O O . PHE A 1 91 ? -5.391 3.880 5.400 1.00 95.44 91 PHE A O 1
ATOM 800 N N . TYR A 1 92 ? -6.368 4.293 7.378 1.00 97.00 92 TYR A N 1
ATOM 801 C CA . TYR A 1 92 ? -6.296 2.911 7.844 1.00 97.00 92 TYR A CA 1
ATOM 802 C C . TYR A 1 92 ? -7.137 1.971 6.972 1.00 97.00 92 TYR A C 1
ATOM 804 O O . TYR A 1 92 ? -6.616 0.957 6.501 1.00 97.00 92 TYR A O 1
ATOM 812 N N . LEU A 1 93 ? -8.402 2.332 6.715 1.00 96.56 93 LEU A N 1
ATOM 813 C CA . LEU A 1 93 ? -9.311 1.576 5.846 1.00 96.56 93 LEU A CA 1
ATOM 814 C C . LEU A 1 93 ? -8.769 1.492 4.413 1.00 96.56 93 LEU A C 1
ATOM 816 O O . LEU A 1 93 ? -8.730 0.415 3.824 1.00 96.56 93 LEU A O 1
ATOM 820 N N . MET A 1 94 ? -8.256 2.599 3.878 1.00 95.19 94 MET A N 1
ATOM 821 C CA . MET A 1 94 ? -7.602 2.627 2.568 1.00 95.19 94 MET A CA 1
ATOM 822 C C . MET A 1 94 ? -6.391 1.676 2.516 1.00 95.19 94 MET A C 1
ATOM 824 O O . MET A 1 94 ? -6.227 0.908 1.570 1.00 95.19 94 MET A O 1
ATOM 828 N N . CYS A 1 95 ? -5.556 1.666 3.559 1.00 95.00 95 CYS A N 1
ATOM 829 C CA . CYS A 1 95 ? -4.406 0.768 3.643 1.00 95.00 95 CYS A CA 1
ATOM 830 C C . CYS A 1 95 ? -4.804 -0.706 3.819 1.00 95.00 95 CYS A C 1
ATOM 832 O O . CYS A 1 95 ? -4.077 -1.570 3.328 1.00 95.00 95 CYS A O 1
ATOM 834 N N . MET A 1 96 ? -5.952 -1.014 4.444 1.00 95.69 96 MET A N 1
ATOM 835 C CA . MET A 1 96 ? -6.492 -2.384 4.468 1.00 95.69 96 MET A CA 1
ATOM 836 C C . MET A 1 96 ? -6.707 -2.899 3.045 1.00 95.69 96 MET A C 1
ATOM 838 O O . MET A 1 96 ? -6.272 -4.005 2.726 1.00 95.69 96 MET A O 1
ATOM 842 N N . VAL A 1 97 ? -7.307 -2.078 2.178 1.00 94.69 97 VAL A N 1
ATOM 843 C CA . VAL A 1 97 ? -7.536 -2.424 0.770 1.00 94.69 97 VAL A CA 1
ATOM 844 C C . VAL A 1 97 ? -6.206 -2.606 0.043 1.00 94.69 97 VAL A C 1
ATOM 846 O O . VAL A 1 97 ? -5.996 -3.633 -0.594 1.00 94.69 97 VAL A O 1
ATOM 849 N N . ILE A 1 98 ? -5.250 -1.688 0.213 1.00 92.44 98 ILE A N 1
ATOM 850 C CA . ILE A 1 98 ? -3.914 -1.805 -0.397 1.00 92.44 98 ILE A CA 1
ATOM 851 C C . ILE A 1 98 ? -3.220 -3.113 0.009 1.00 92.44 98 ILE A C 1
ATOM 853 O O . ILE A 1 98 ? -2.653 -3.792 -0.846 1.00 92.44 98 ILE A O 1
ATOM 857 N N . TYR A 1 99 ? -3.245 -3.488 1.292 1.00 93.56 99 TYR A N 1
ATOM 858 C CA . TYR A 1 99 ? -2.654 -4.750 1.742 1.00 93.56 99 TYR A CA 1
ATOM 859 C C . TYR A 1 99 ? -3.418 -5.966 1.234 1.00 93.56 99 TYR A C 1
ATOM 861 O O . TYR A 1 99 ? -2.789 -6.943 0.827 1.00 93.56 99 TYR A O 1
ATOM 869 N N . ALA A 1 100 ? -4.745 -5.908 1.183 1.00 93.12 100 ALA A N 1
ATOM 870 C CA . ALA A 1 100 ? -5.556 -6.974 0.623 1.00 93.12 100 ALA A CA 1
ATOM 871 C C . ALA A 1 100 ? -5.227 -7.235 -0.848 1.00 93.12 100 ALA A C 1
ATOM 873 O O . ALA A 1 100 ? -4.966 -8.381 -1.218 1.00 93.12 100 ALA A O 1
ATOM 874 N N . VAL A 1 101 ? -5.109 -6.173 -1.657 1.00 90.06 101 VAL A N 1
ATOM 875 C CA . VAL A 1 101 ? -4.628 -6.287 -3.039 1.00 90.06 101 VAL A CA 1
ATOM 876 C C . VAL A 1 101 ? -3.120 -6.445 -3.122 1.00 90.06 101 VAL A C 1
ATOM 878 O O . VAL A 1 101 ? -2.586 -6.419 -4.207 1.00 90.06 101 VAL A O 1
ATOM 881 N N . LYS A 1 102 ? -2.368 -6.602 -2.039 1.00 89.69 102 LYS A N 1
ATOM 882 C CA . LYS A 1 102 ? -0.988 -7.121 -2.100 1.00 89.69 102 LYS A CA 1
ATOM 883 C C . LYS A 1 102 ? -0.952 -8.614 -1.773 1.00 89.69 102 LYS A C 1
ATOM 885 O O . LYS A 1 102 ? -0.083 -9.325 -2.270 1.00 89.69 102 LYS A O 1
ATOM 890 N N . CYS A 1 103 ? -1.943 -9.080 -1.015 1.00 92.19 103 CYS A N 1
ATOM 891 C CA . CYS A 1 103 ? -2.057 -10.431 -0.471 1.00 92.19 103 CYS A CA 1
ATOM 892 C C . CYS A 1 103 ? -3.086 -11.329 -1.185 1.00 92.19 103 CYS A C 1
ATOM 894 O O . CYS A 1 103 ? -3.395 -12.397 -0.664 1.00 92.19 103 CYS A O 1
ATOM 896 N N . ASP A 1 104 ? -3.640 -10.895 -2.324 1.00 91.25 104 ASP A N 1
ATOM 897 C CA . ASP A 1 104 ? -4.652 -11.640 -3.101 1.00 91.25 104 ASP A CA 1
ATOM 898 C C . ASP A 1 104 ? -5.922 -11.978 -2.304 1.00 91.25 104 ASP A C 1
ATOM 900 O O . ASP A 1 104 ? -6.495 -13.062 -2.407 1.00 91.25 104 ASP A O 1
ATOM 904 N N . ILE A 1 105 ? -6.377 -11.031 -1.483 1.00 92.69 105 ILE A N 1
ATOM 905 C CA . ILE A 1 105 ? -7.612 -11.171 -0.709 1.00 92.69 105 ILE A CA 1
ATOM 906 C C . ILE A 1 105 ? -8.786 -10.631 -1.532 1.00 92.69 105 ILE A C 1
ATOM 908 O O . ILE A 1 105 ? -8.711 -9.539 -2.105 1.00 92.69 105 ILE A O 1
ATOM 912 N N . SER A 1 106 ? -9.876 -11.400 -1.595 1.00 93.38 106 SER A N 1
ATOM 913 C CA . SER A 1 106 ? -11.075 -11.029 -2.352 1.00 93.38 106 SER A CA 1
ATOM 914 C C . SER A 1 106 ? -11.752 -9.784 -1.781 1.00 93.38 106 SER A C 1
ATOM 916 O O . SER A 1 106 ? -11.808 -9.602 -0.564 1.00 93.38 106 SER A O 1
ATOM 918 N N . LYS A 1 107 ? -12.312 -8.948 -2.663 1.00 92.94 107 LYS A N 1
ATOM 919 C CA . LYS A 1 107 ? -13.003 -7.700 -2.302 1.00 92.94 107 LYS A CA 1
ATOM 920 C C . LYS A 1 107 ? -14.082 -7.921 -1.232 1.00 92.94 107 LYS A C 1
ATOM 922 O O . LYS A 1 107 ? -14.046 -7.253 -0.204 1.00 92.94 107 LYS A O 1
ATOM 927 N N . ASP A 1 108 ? -14.919 -8.947 -1.395 1.00 94.81 108 ASP A N 1
ATOM 928 C CA . ASP A 1 108 ? -15.986 -9.307 -0.445 1.00 94.81 108 ASP A CA 1
ATOM 929 C C . ASP A 1 108 ? -15.469 -9.590 0.970 1.00 94.81 108 ASP A C 1
ATOM 931 O O . ASP A 1 108 ? -16.130 -9.308 1.971 1.00 94.81 108 ASP A O 1
ATOM 935 N N . LYS A 1 109 ? -14.282 -10.197 1.077 1.00 95.75 109 LYS A N 1
ATOM 936 C CA . LYS A 1 109 ? -13.676 -10.490 2.373 1.00 95.75 109 LYS A CA 1
ATOM 937 C C . LYS A 1 109 ? -13.161 -9.219 3.035 1.00 95.75 109 LYS A C 1
ATOM 939 O O . LYS A 1 109 ? -13.398 -9.022 4.224 1.00 95.75 109 LYS A O 1
ATOM 944 N N . VAL A 1 110 ? -12.499 -8.363 2.261 1.00 95.56 110 VAL A N 1
ATOM 945 C CA . VAL A 1 110 ? -11.988 -7.072 2.736 1.00 95.56 110 VAL A CA 1
ATOM 946 C C . VAL A 1 110 ? -13.127 -6.195 3.221 1.00 95.56 110 VAL A C 1
ATOM 948 O O . VAL A 1 110 ? -13.036 -5.639 4.306 1.00 95.56 110 VAL A O 1
ATOM 951 N N . GLU A 1 111 ? -14.221 -6.122 2.468 1.00 96.44 111 GLU A N 1
ATOM 952 C CA . GLU A 1 111 ? -15.406 -5.354 2.839 1.00 96.44 111 GLU A CA 1
ATOM 953 C C . GLU A 1 111 ? -15.969 -5.803 4.195 1.00 96.44 111 GLU A C 1
ATOM 955 O O . GLU A 1 111 ? -16.168 -4.980 5.091 1.00 96.44 111 GLU A O 1
ATOM 960 N N . LYS A 1 112 ? -16.132 -7.117 4.406 1.00 96.94 112 LYS A N 1
ATOM 961 C CA . LYS A 1 112 ? -16.573 -7.670 5.700 1.00 96.94 112 LYS A CA 1
ATOM 962 C C . LYS A 1 112 ? -15.625 -7.309 6.845 1.00 96.94 112 LYS A C 1
ATOM 964 O O . LYS A 1 112 ? -16.087 -6.981 7.938 1.00 96.94 112 LYS A O 1
ATOM 969 N N . ASP A 1 113 ? -14.316 -7.373 6.618 1.00 97.25 113 ASP A N 1
ATOM 970 C CA . ASP A 1 113 ? -13.317 -7.008 7.626 1.00 97.25 113 ASP A CA 1
ATOM 971 C C . ASP A 1 113 ? -13.312 -5.493 7.902 1.00 97.25 113 ASP A C 1
ATOM 973 O O . ASP A 1 113 ? -13.189 -5.074 9.055 1.00 97.25 113 ASP A O 1
ATOM 977 N N . MET A 1 114 ? -13.510 -4.663 6.873 1.00 97.06 114 MET A N 1
ATOM 978 C CA . MET A 1 114 ? -13.612 -3.208 6.992 1.00 97.06 114 MET A CA 1
ATOM 979 C C . MET A 1 114 ? -14.825 -2.797 7.815 1.00 97.06 114 MET A C 1
ATOM 981 O O . MET A 1 114 ? -14.676 -1.948 8.685 1.00 97.06 114 MET A O 1
ATOM 985 N N . TYR A 1 115 ? -15.993 -3.415 7.613 1.00 97.19 115 TYR A N 1
ATOM 986 C CA . TYR A 1 115 ? -17.171 -3.136 8.441 1.00 97.19 115 TYR A CA 1
ATOM 987 C C . TYR A 1 115 ? -16.927 -3.454 9.920 1.00 97.19 115 TYR A C 1
ATOM 989 O O . TYR A 1 115 ? -17.318 -2.674 10.782 1.00 97.19 115 TYR A O 1
ATOM 997 N N . LYS A 1 116 ? -16.215 -4.544 10.234 1.00 96.31 116 LYS A N 1
ATOM 998 C CA . LYS A 1 116 ? -15.832 -4.849 11.624 1.00 96.31 116 LYS A CA 1
ATOM 999 C C . LYS A 1 116 ? -14.907 -3.779 12.203 1.00 96.31 116 LYS A C 1
ATOM 1001 O O . LYS A 1 116 ? -15.111 -3.334 13.327 1.00 96.31 116 LYS A O 1
ATOM 1006 N N . LYS A 1 117 ? -13.899 -3.347 11.437 1.00 96.31 117 LYS A N 1
ATOM 1007 C CA . LYS A 1 117 ? -12.956 -2.308 11.878 1.00 96.31 117 LYS A CA 1
ATOM 1008 C C . LYS A 1 117 ? -13.565 -0.918 11.928 1.00 96.31 117 LYS A C 1
ATOM 1010 O O . LYS A 1 117 ? -13.173 -0.124 12.775 1.00 96.31 117 LYS A O 1
ATOM 1015 N N . PHE A 1 118 ? -14.554 -0.636 11.095 1.00 96.06 118 PHE A N 1
ATOM 1016 C CA . PHE A 1 118 ? -15.291 0.616 11.112 1.00 96.06 118 PHE A CA 1
ATOM 1017 C C . PHE A 1 118 ? -15.929 0.882 12.480 1.00 96.06 118 PHE A C 1
ATOM 1019 O O . PHE A 1 118 ? -15.806 1.992 12.984 1.00 96.06 118 PHE A O 1
ATOM 1026 N N . GLU A 1 119 ? -16.517 -0.134 13.118 1.00 94.12 119 GLU A N 1
ATOM 1027 C CA . GLU A 1 119 ? -17.115 -0.014 14.458 1.00 94.12 119 GLU A CA 1
ATOM 1028 C C . GLU A 1 119 ? -16.093 0.320 15.559 1.00 94.12 119 GLU A C 1
ATOM 1030 O O . GLU A 1 119 ? -16.427 0.957 16.558 1.00 94.12 119 GLU A O 1
ATOM 1035 N N . GLU A 1 120 ? -14.835 -0.105 15.406 1.00 94.56 120 GLU A N 1
ATOM 1036 C CA . GLU A 1 120 ? -13.747 0.277 16.315 1.00 94.56 120 GLU A CA 1
ATOM 1037 C C . GLU A 1 120 ? -13.294 1.720 16.046 1.00 94.56 120 GLU A C 1
ATOM 1039 O O . GLU A 1 120 ? -13.130 2.513 16.970 1.00 94.56 120 GLU A O 1
ATOM 1044 N N . LEU A 1 121 ? -13.104 2.067 14.770 1.00 95.25 121 LEU A N 1
ATOM 1045 C CA . LEU A 1 121 ? -12.553 3.355 14.350 1.00 95.25 121 LEU A CA 1
ATOM 1046 C C . LEU A 1 121 ? -13.544 4.508 14.524 1.00 95.25 121 LEU A C 1
ATOM 1048 O O . LEU A 1 121 ? -13.127 5.624 14.825 1.00 95.25 121 LEU A O 1
ATOM 1052 N N . SER A 1 122 ? -14.841 4.262 14.343 1.00 93.69 122 SER A N 1
ATOM 1053 C CA . SER A 1 122 ? -15.896 5.275 14.475 1.00 93.69 122 SER A CA 1
ATOM 1054 C C . SER A 1 122 ? -15.954 5.879 15.881 1.00 93.69 122 SER A C 1
ATOM 1056 O O . SER A 1 122 ? -16.312 7.046 16.023 1.00 93.69 122 SER A O 1
ATOM 1058 N N . LYS A 1 123 ? -15.524 5.120 16.897 1.00 93.88 123 LYS A N 1
ATOM 1059 C CA . LYS A 1 123 ? -15.456 5.536 18.306 1.00 93.88 123 LYS A CA 1
ATOM 1060 C C . LYS A 1 123 ? -14.304 6.493 18.613 1.00 93.88 123 LYS A C 1
ATOM 1062 O O . LYS A 1 123 ? -14.323 7.149 19.646 1.00 93.88 123 LYS A O 1
ATOM 1067 N N . ILE A 1 124 ? -13.289 6.559 17.754 1.00 93.50 124 ILE A N 1
ATOM 1068 C CA . ILE A 1 124 ? -12.137 7.441 17.957 1.00 93.50 124 ILE A CA 1
ATOM 1069 C C . ILE A 1 124 ? -12.550 8.862 17.565 1.00 93.50 124 ILE A C 1
ATOM 1071 O O . ILE A 1 124 ? -12.944 9.101 16.420 1.00 93.50 124 ILE A O 1
ATOM 1075 N N . GLU A 1 125 ? -12.436 9.805 18.498 1.00 91.94 125 GLU A N 1
ATOM 1076 C CA . GLU A 1 125 ? -12.856 11.194 18.301 1.00 91.94 125 GLU A CA 1
ATOM 1077 C C . GLU A 1 125 ? -12.025 11.933 17.241 1.00 91.94 125 GLU A C 1
ATOM 1079 O O . GLU A 1 125 ? -10.805 11.777 17.127 1.00 91.94 125 GLU A O 1
ATOM 1084 N N . HIS A 1 126 ? -12.708 12.755 16.443 1.00 93.81 126 HIS A N 1
ATOM 1085 C CA . HIS A 1 126 ? -12.123 13.655 15.453 1.00 93.81 126 HIS A CA 1
ATOM 1086 C C . HIS A 1 126 ? -13.172 14.679 14.999 1.00 93.81 126 HIS A C 1
ATOM 1088 O O . HIS A 1 126 ? -14.368 14.404 15.081 1.00 93.81 126 HIS A O 1
ATOM 1094 N N . SER A 1 127 ? -12.736 15.809 14.438 1.00 92.12 127 SER A N 1
ATOM 1095 C CA . SER A 1 127 ? -13.627 16.861 13.920 1.00 92.12 127 SER A CA 1
ATOM 1096 C C . SER A 1 127 ? -14.613 16.356 12.859 1.00 92.12 127 SER A C 1
ATOM 1098 O O . SER A 1 127 ? -15.793 16.690 12.889 1.00 92.12 127 SER A O 1
ATOM 1100 N N . ASN A 1 128 ? -14.137 15.517 11.938 1.00 91.38 128 ASN A N 1
ATOM 1101 C CA . ASN A 1 128 ? -14.969 14.870 10.921 1.00 91.38 128 ASN A CA 1
ATOM 1102 C C . ASN A 1 128 ? -15.435 13.494 11.400 1.00 91.38 128 ASN A C 1
ATOM 1104 O O . ASN A 1 128 ? -14.610 12.717 11.868 1.00 91.38 128 ASN A O 1
ATOM 1108 N N . SER A 1 129 ? -16.709 13.141 11.232 1.00 91.44 129 SER A N 1
ATOM 1109 C CA . SER A 1 129 ? -17.203 11.781 11.505 1.00 91.44 129 SER A CA 1
ATOM 1110 C C . SER A 1 129 ? -16.779 10.801 10.409 1.00 91.44 129 SER A C 1
ATOM 1112 O O . SER A 1 129 ? -16.816 11.154 9.234 1.00 91.44 129 SER A O 1
ATOM 1114 N N . LEU A 1 130 ? -16.430 9.570 10.790 1.00 94.19 130 LEU A N 1
ATOM 1115 C CA . LEU A 1 130 ? -16.224 8.466 9.849 1.00 94.19 130 LEU A CA 1
ATOM 1116 C C . LEU A 1 130 ? -17.592 7.872 9.476 1.00 94.19 130 LEU A C 1
ATOM 1118 O O . LEU A 1 130 ? -18.404 7.613 10.366 1.00 94.19 130 LEU A O 1
ATOM 1122 N N . ARG A 1 131 ? -17.868 7.669 8.188 1.00 95.12 131 ARG A N 1
ATOM 1123 C CA . ARG A 1 131 ? -19.165 7.206 7.674 1.00 95.12 131 ARG A CA 1
ATOM 1124 C C . ARG A 1 131 ? -19.025 5.986 6.768 1.00 95.12 131 ARG A C 1
ATOM 1126 O O . ARG A 1 131 ? -17.938 5.654 6.307 1.00 95.12 131 ARG A O 1
ATOM 1133 N N . LYS A 1 132 ? -20.135 5.306 6.480 1.00 94.69 132 LYS A N 1
ATOM 1134 C CA . LYS A 1 132 ? -20.120 4.108 5.620 1.00 94.69 132 LYS A CA 1
ATOM 1135 C C . LYS A 1 132 ? -19.663 4.427 4.193 1.00 94.69 132 LYS A C 1
ATOM 1137 O O . LYS A 1 132 ? -19.063 3.574 3.549 1.00 94.69 132 LYS A O 1
ATOM 1142 N N . GLU A 1 133 ? -19.873 5.655 3.723 1.00 94.62 133 GLU A N 1
ATOM 1143 C CA . GLU A 1 133 ? -19.373 6.126 2.429 1.00 94.62 133 GLU A CA 1
ATOM 1144 C C . GLU A 1 133 ? -17.836 6.104 2.359 1.00 94.62 133 GLU A C 1
ATOM 1146 O O . GLU A 1 133 ? -17.276 5.871 1.289 1.00 94.62 133 GLU A O 1
ATOM 1151 N N . ASP A 1 134 ? -17.143 6.250 3.496 1.00 95.06 134 ASP A N 1
ATOM 1152 C CA . ASP A 1 134 ? -15.681 6.154 3.565 1.00 95.06 134 ASP A CA 1
ATOM 1153 C C . ASP A 1 134 ? -15.184 4.730 3.271 1.00 95.06 134 ASP A C 1
ATOM 1155 O O . ASP A 1 134 ? -14.104 4.562 2.705 1.00 95.06 134 ASP A O 1
ATOM 1159 N N . ILE A 1 135 ? -15.975 3.700 3.605 1.00 95.06 135 ILE A N 1
ATOM 1160 C CA . ILE A 1 135 ? -15.674 2.302 3.256 1.00 95.06 135 ILE A CA 1
ATOM 1161 C C . ILE A 1 135 ? -15.757 2.122 1.741 1.00 95.06 135 ILE A C 1
ATOM 1163 O O . ILE A 1 135 ? -14.847 1.547 1.148 1.00 95.06 135 ILE A O 1
ATOM 1167 N N . ILE A 1 136 ? -16.813 2.646 1.113 1.00 94.06 136 ILE A N 1
ATOM 1168 C CA . ILE A 1 136 ? -17.014 2.567 -0.341 1.00 94.06 136 ILE A CA 1
ATOM 1169 C C . ILE A 1 136 ? -15.860 3.275 -1.058 1.00 94.06 136 ILE A C 1
ATOM 1171 O O . ILE A 1 136 ? -15.210 2.678 -1.914 1.00 94.06 136 ILE A O 1
ATOM 1175 N N . SER A 1 137 ? -15.545 4.503 -0.636 1.00 93.50 137 SER A N 1
ATOM 1176 C CA . SER A 1 137 ? -14.425 5.293 -1.159 1.00 93.50 137 SER A CA 1
ATOM 1177 C C . SER A 1 137 ? -13.086 4.558 -1.022 1.00 93.50 137 SER A C 1
ATOM 1179 O O . SER A 1 137 ? -12.308 4.472 -1.974 1.00 93.50 137 SER A O 1
ATOM 1181 N N . ALA A 1 138 ? -12.827 3.937 0.133 1.00 93.56 138 ALA A N 1
ATOM 1182 C CA . ALA A 1 138 ? -11.628 3.131 0.323 1.00 93.56 138 ALA A CA 1
ATOM 1183 C C . ALA A 1 138 ? -11.621 1.882 -0.579 1.00 93.56 138 ALA A C 1
ATOM 1185 O O . ALA A 1 138 ? -10.581 1.570 -1.159 1.00 93.56 138 ALA A O 1
ATOM 1186 N N . LEU A 1 139 ? -12.748 1.187 -0.764 1.00 93.50 139 LEU A N 1
ATOM 1187 C CA . LEU A 1 139 ? -12.847 0.014 -1.644 1.00 93.50 139 LEU A CA 1
ATOM 1188 C C . LEU A 1 139 ? -12.613 0.347 -3.124 1.00 93.50 139 LEU A C 1
ATOM 1190 O O . LEU A 1 139 ? -12.116 -0.513 -3.851 1.00 93.50 139 LEU A O 1
ATOM 1194 N N . GLU A 1 140 ? -12.877 1.576 -3.578 1.00 89.44 140 GLU A N 1
ATOM 1195 C CA . GLU A 1 140 ? -12.518 2.009 -4.940 1.00 89.44 140 GLU A CA 1
ATOM 1196 C C . GLU A 1 140 ? -11.006 1.934 -5.203 1.00 89.44 140 GLU A C 1
ATOM 1198 O O . GLU A 1 140 ? -10.570 1.776 -6.346 1.00 89.44 140 GLU A O 1
ATOM 1203 N N . THR A 1 141 ? -10.174 2.013 -4.158 1.00 82.94 141 THR A N 1
ATOM 1204 C CA . THR A 1 141 ? -8.716 1.893 -4.311 1.00 82.94 141 THR A CA 1
ATOM 1205 C C . THR A 1 141 ? -8.267 0.501 -4.760 1.00 82.94 141 THR A C 1
ATOM 1207 O O . THR A 1 141 ? -7.165 0.377 -5.301 1.00 82.94 141 THR A O 1
ATOM 1210 N N . TYR A 1 142 ? -9.125 -0.519 -4.619 1.00 79.31 142 TYR A N 1
ATOM 1211 C CA . TYR A 1 142 ? -8.875 -1.888 -5.083 1.00 79.31 142 TYR A CA 1
ATOM 1212 C C . TYR A 1 142 ? -8.631 -1.924 -6.602 1.00 79.31 142 TYR A C 1
ATOM 1214 O O . TYR A 1 142 ? -7.699 -2.573 -7.088 1.00 79.31 142 TYR A O 1
ATOM 1222 N N . ASP A 1 143 ? -9.424 -1.145 -7.341 1.00 70.25 143 ASP A N 1
ATOM 1223 C CA . ASP A 1 143 ? -9.463 -1.144 -8.805 1.00 70.25 143 ASP A CA 1
ATOM 1224 C C . ASP A 1 143 ? -8.464 -0.135 -9.414 1.00 70.25 143 ASP A C 1
ATOM 1226 O O . ASP A 1 143 ? -7.988 -0.307 -10.536 1.00 70.25 143 ASP A O 1
ATOM 1230 N N . ARG A 1 144 ? -8.053 0.888 -8.646 1.00 65.56 144 ARG A N 1
ATOM 1231 C CA . ARG A 1 144 ? -7.143 1.972 -9.083 1.00 65.56 144 ARG A CA 1
ATOM 1232 C C . ARG A 1 144 ? -5.651 1.613 -9.104 1.00 65.56 144 ARG A C 1
ATOM 1234 O O . ARG A 1 144 ? -4.813 2.481 -9.331 1.00 65.56 144 ARG A O 1
ATOM 1241 N N . GLN A 1 145 ? -5.298 0.351 -8.883 1.00 66.50 145 GLN A N 1
ATOM 1242 C CA . GLN A 1 145 ? -3.916 -0.133 -8.967 1.00 66.50 145 GLN A CA 1
ATOM 1243 C C . GLN A 1 145 ? -2.915 0.506 -7.997 1.00 66.50 145 GLN A C 1
ATOM 1245 O O . GLN A 1 145 ? -1.727 0.619 -8.306 1.00 66.50 145 GLN A O 1
ATOM 1250 N N . TYR A 1 146 ? -3.333 0.828 -6.768 1.00 69.69 146 TYR A N 1
ATOM 1251 C CA . TYR A 1 146 ? -2.425 1.267 -5.690 1.00 69.69 146 TYR A CA 1
ATOM 1252 C C . TYR A 1 146 ? -1.496 0.148 -5.159 1.00 69.69 146 TYR A C 1
ATOM 1254 O O . TYR A 1 146 ? -1.061 0.146 -4.007 1.00 69.69 146 TYR A O 1
ATOM 1262 N N . TYR A 1 147 ? -1.138 -0.813 -6.009 1.00 71.19 147 TYR A N 1
ATOM 1263 C CA . TYR A 1 147 ? -0.373 -2.014 -5.683 1.00 71.19 147 TYR A CA 1
ATOM 1264 C C . TYR A 1 147 ? 1.082 -1.714 -5.294 1.00 71.19 147 TYR A C 1
ATOM 1266 O O . TYR A 1 147 ? 1.718 -2.523 -4.622 1.00 71.19 147 TYR A O 1
ATOM 1274 N N . ASN A 1 148 ? 1.595 -0.540 -5.673 1.00 77.12 148 ASN A N 1
ATOM 1275 C CA . ASN A 1 148 ? 2.986 -0.123 -5.469 1.00 77.12 148 ASN A CA 1
ATOM 1276 C C . ASN A 1 148 ? 3.158 0.927 -4.357 1.00 77.12 148 ASN A C 1
ATOM 1278 O O . ASN A 1 148 ? 4.177 1.615 -4.306 1.00 77.12 148 ASN A O 1
ATOM 1282 N N . PHE A 1 149 ? 2.176 1.055 -3.456 1.00 86.31 149 PHE A N 1
ATOM 1283 C CA . PHE A 1 149 ? 2.268 1.962 -2.308 1.00 86.31 149 PHE A CA 1
ATOM 1284 C C . PHE A 1 149 ? 3.466 1.603 -1.420 1.00 86.31 149 PHE A C 1
ATOM 1286 O O . PHE A 1 149 ? 3.592 0.444 -0.998 1.00 86.31 149 PHE A O 1
ATOM 1293 N N . LYS A 1 150 ? 4.347 2.567 -1.137 1.00 89.19 150 LYS A N 1
ATOM 1294 C CA . LYS A 1 150 ? 5.565 2.324 -0.353 1.00 89.19 150 LYS A CA 1
ATOM 1295 C C . LYS A 1 150 ? 5.253 2.328 1.139 1.00 89.19 150 LYS A C 1
ATOM 1297 O O . LYS A 1 150 ? 4.308 2.975 1.577 1.00 89.19 150 LYS A O 1
ATOM 1302 N N . ILE A 1 151 ? 6.091 1.645 1.923 1.00 90.00 151 ILE A N 1
ATOM 1303 C CA . ILE A 1 151 ? 6.003 1.664 3.393 1.00 90.00 151 ILE A CA 1
ATOM 1304 C C . ILE A 1 151 ? 6.029 3.110 3.902 1.00 90.00 151 ILE A C 1
ATOM 1306 O O . ILE A 1 151 ? 5.163 3.478 4.678 1.00 90.00 151 ILE A O 1
ATOM 1310 N N . ASP A 1 152 ? 6.945 3.940 3.398 1.00 91.56 152 ASP A N 1
ATOM 1311 C CA . ASP A 1 152 ? 7.068 5.354 3.779 1.00 91.56 152 ASP A CA 1
ATOM 1312 C C . ASP A 1 152 ? 5.764 6.140 3.588 1.00 91.56 152 ASP A C 1
ATOM 1314 O O . ASP A 1 152 ? 5.440 6.998 4.404 1.00 91.56 152 ASP A O 1
ATOM 1318 N N . ASP A 1 153 ? 5.014 5.851 2.524 1.00 92.31 153 ASP A N 1
ATOM 1319 C CA . ASP A 1 153 ? 3.749 6.529 2.243 1.00 92.31 153 ASP A CA 1
ATOM 1320 C C . ASP A 1 153 ? 2.643 6.034 3.184 1.00 92.31 153 ASP A C 1
ATOM 1322 O O . ASP A 1 153 ? 1.851 6.837 3.670 1.00 92.31 153 ASP A O 1
ATOM 1326 N N . ILE A 1 154 ? 2.626 4.734 3.507 1.00 93.00 154 ILE A N 1
ATOM 1327 C CA . ILE A 1 154 ? 1.720 4.170 4.521 1.00 93.00 154 ILE A CA 1
ATOM 1328 C C . ILE A 1 154 ? 1.989 4.827 5.878 1.00 93.00 154 ILE A C 1
ATOM 1330 O O . ILE A 1 154 ? 1.060 5.336 6.495 1.00 93.00 154 ILE A O 1
ATOM 1334 N N . GLU A 1 155 ? 3.253 4.888 6.311 1.00 94.81 155 GLU A N 1
ATOM 1335 C CA . GLU A 1 155 ? 3.639 5.508 7.585 1.00 94.81 155 GLU A CA 1
ATOM 1336 C C . GLU A 1 155 ? 3.187 6.972 7.661 1.00 94.81 155 GLU A C 1
ATOM 1338 O O . GLU A 1 155 ? 2.615 7.381 8.668 1.00 94.81 155 GLU A O 1
ATOM 1343 N N . LYS A 1 156 ? 3.384 7.746 6.584 1.00 93.94 156 LYS A N 1
ATOM 1344 C CA . LYS A 1 156 ? 2.947 9.150 6.506 1.00 93.94 156 LYS A CA 1
ATOM 1345 C C . LYS A 1 156 ? 1.432 9.304 6.605 1.00 93.94 156 LYS A C 1
ATOM 1347 O O . LYS A 1 156 ? 0.960 10.237 7.245 1.00 93.94 156 LYS A O 1
ATOM 1352 N N . LEU A 1 157 ? 0.671 8.429 5.947 1.00 93.69 157 LEU A N 1
ATOM 1353 C CA . LEU A 1 157 ? -0.787 8.528 5.914 1.00 93.69 157 LEU A CA 1
ATOM 1354 C C . LEU A 1 157 ? -1.447 8.053 7.205 1.00 93.69 157 LEU A C 1
ATOM 1356 O O . LEU A 1 157 ? -2.493 8.586 7.575 1.00 93.69 157 LEU A O 1
ATOM 1360 N N . THR A 1 158 ? -0.881 7.044 7.866 1.00 94.06 158 THR A N 1
ATOM 1361 C CA . THR A 1 158 ? -1.524 6.396 9.017 1.00 94.06 158 THR A CA 1
ATOM 1362 C C . THR A 1 158 ? -0.901 6.757 10.358 1.00 94.06 158 THR A C 1
ATOM 1364 O O . THR A 1 158 ? -1.464 6.380 11.381 1.00 94.06 158 THR A O 1
ATOM 1367 N N . ASP A 1 159 ? 0.253 7.429 10.367 1.00 94.44 159 ASP A N 1
ATOM 1368 C CA . ASP A 1 159 ? 1.046 7.718 11.572 1.00 94.44 159 ASP A CA 1
ATOM 1369 C C . ASP A 1 159 ? 1.432 6.441 12.355 1.00 94.44 159 ASP A C 1
ATOM 1371 O O . ASP A 1 159 ? 1.633 6.443 13.567 1.00 94.44 159 ASP A O 1
ATOM 1375 N N . ILE A 1 160 ? 1.536 5.305 11.649 1.00 93.31 160 ILE A N 1
ATOM 1376 C CA . ILE A 1 160 ? 1.959 4.022 12.225 1.00 93.31 160 ILE A CA 1
ATOM 1377 C C . ILE A 1 160 ? 3.382 3.746 11.777 1.00 93.31 160 ILE A C 1
ATOM 1379 O O . ILE A 1 160 ? 3.625 3.528 10.594 1.00 93.31 160 ILE A O 1
ATOM 1383 N N . ARG A 1 161 ? 4.315 3.669 12.727 1.00 92.44 161 ARG A N 1
ATOM 1384 C CA . ARG A 1 161 ? 5.690 3.252 12.439 1.00 92.44 161 ARG A CA 1
ATOM 1385 C C . ARG A 1 161 ? 5.752 1.759 12.108 1.00 92.44 161 ARG A C 1
ATOM 1387 O O . ARG A 1 161 ? 5.362 0.919 12.920 1.00 92.44 161 ARG A O 1
ATOM 1394 N N . ILE A 1 162 ? 6.332 1.426 10.958 1.00 90.12 162 ILE A N 1
ATOM 1395 C CA . ILE A 1 162 ? 6.591 0.059 10.505 1.00 90.12 162 ILE A CA 1
ATOM 1396 C C . ILE A 1 162 ? 8.095 -0.201 10.595 1.00 90.12 162 ILE A C 1
ATOM 1398 O O . ILE A 1 162 ? 8.904 0.365 9.854 1.00 90.12 162 ILE A O 1
ATOM 1402 N N . ALA A 1 163 ? 8.490 -1.078 11.519 1.00 84.38 163 ALA A N 1
ATOM 1403 C CA . ALA A 1 163 ? 9.885 -1.465 11.667 1.00 84.38 163 ALA A CA 1
ATOM 1404 C C . ALA A 1 163 ? 10.366 -2.191 10.404 1.00 84.38 163 ALA A C 1
ATOM 1406 O O . ALA A 1 163 ? 9.834 -3.228 10.010 1.00 84.38 163 ALA A O 1
ATOM 1407 N N . ARG A 1 164 ? 11.395 -1.641 9.759 1.00 80.44 164 ARG A N 1
ATOM 1408 C CA . ARG A 1 164 ? 12.006 -2.263 8.583 1.00 80.44 164 ARG A CA 1
ATOM 1409 C C . ARG A 1 164 ? 13.009 -3.293 9.053 1.00 80.44 164 ARG A C 1
ATOM 1411 O O . ARG A 1 164 ? 13.871 -2.984 9.876 1.00 80.44 164 ARG A O 1
ATOM 1418 N N . ASN A 1 165 ? 12.932 -4.489 8.482 1.00 71.94 165 ASN A N 1
ATOM 1419 C CA . ASN A 1 165 ? 13.958 -5.491 8.698 1.00 71.94 165 ASN A CA 1
ATOM 1420 C C . ASN A 1 165 ? 15.267 -4.955 8.099 1.00 71.94 165 ASN A C 1
ATOM 1422 O O . ASN A 1 165 ? 15.439 -4.917 6.878 1.00 71.94 165 ASN A O 1
ATOM 1426 N N . LYS A 1 166 ? 16.174 -4.464 8.951 1.00 61.50 166 LYS A N 1
ATOM 1427 C CA . LYS A 1 166 ? 17.500 -4.032 8.513 1.00 61.50 166 LYS A CA 1
ATOM 1428 C C . LYS A 1 166 ? 18.289 -5.286 8.166 1.00 61.50 166 LYS A C 1
ATOM 1430 O O . LYS A 1 166 ? 18.891 -5.912 9.033 1.00 61.50 166 LYS A O 1
ATOM 1435 N N . ARG A 1 167 ? 18.331 -5.644 6.882 1.00 58.19 167 ARG A N 1
ATOM 1436 C CA . ARG A 1 167 ? 19.433 -6.470 6.387 1.00 58.19 167 ARG A CA 1
ATOM 1437 C C . ARG A 1 167 ? 20.696 -5.651 6.638 1.00 58.19 167 ARG A C 1
ATOM 1439 O O . ARG A 1 167 ? 20.725 -4.470 6.286 1.00 58.19 167 ARG A O 1
ATOM 1446 N N . ASN A 1 168 ? 21.717 -6.225 7.279 1.00 64.62 168 ASN A N 1
ATOM 1447 C CA . ASN A 1 168 ? 23.014 -5.557 7.261 1.00 64.62 168 ASN A CA 1
ATOM 1448 C C . ASN A 1 168 ? 23.326 -5.297 5.780 1.00 64.62 168 ASN A C 1
ATOM 1450 O O . ASN A 1 168 ? 23.119 -6.170 4.945 1.00 64.62 168 ASN A O 1
ATOM 1454 N N . TYR A 1 169 ? 23.726 -4.090 5.398 1.00 67.94 169 TYR A N 1
ATOM 1455 C CA . TYR A 1 169 ? 23.931 -3.731 3.984 1.00 67.94 169 TYR A CA 1
ATOM 1456 C C . TYR A 1 169 ? 25.116 -4.485 3.337 1.00 67.94 169 TYR A C 1
ATOM 1458 O O . TYR A 1 169 ? 25.677 -4.080 2.324 1.00 67.94 169 TYR A O 1
ATOM 1466 N N . LYS A 1 170 ? 25.535 -5.592 3.951 1.00 72.69 170 LYS A N 1
ATOM 1467 C CA . LYS A 1 170 ? 26.591 -6.476 3.522 1.00 72.69 170 LYS A CA 1
ATOM 1468 C C . LYS A 1 170 ? 26.017 -7.425 2.476 1.00 72.69 170 LYS A C 1
ATOM 1470 O O . LYS A 1 170 ? 24.953 -8.023 2.643 1.00 72.69 170 LYS A O 1
ATOM 1475 N N . LYS A 1 171 ? 26.777 -7.623 1.400 1.00 78.62 171 LYS A N 1
ATOM 1476 C CA . LYS A 1 171 ? 26.530 -8.721 0.459 1.00 78.62 171 LYS A CA 1
ATOM 1477 C C . LYS A 1 171 ? 26.449 -10.037 1.247 1.00 78.62 171 LYS A C 1
ATOM 1479 O O . LYS A 1 171 ? 27.190 -10.215 2.216 1.00 78.62 171 LYS A O 1
ATOM 1484 N N . GLN A 1 172 ? 25.596 -10.970 0.818 1.00 76.81 172 GLN A N 1
ATOM 1485 C CA . GLN A 1 172 ? 25.352 -12.246 1.516 1.00 76.81 172 GLN A CA 1
ATOM 1486 C C . GLN A 1 172 ? 26.650 -12.971 1.909 1.00 76.81 172 GLN A C 1
ATOM 1488 O O . GLN A 1 172 ? 26.756 -13.466 3.027 1.00 76.81 172 GLN A O 1
ATOM 1493 N N . LYS A 1 173 ? 27.666 -12.950 1.033 1.00 83.38 173 LYS A N 1
ATOM 1494 C CA . LYS A 1 173 ? 29.001 -13.512 1.299 1.00 83.38 173 LYS A CA 1
ATOM 1495 C C . LYS A 1 173 ? 29.647 -12.934 2.566 1.00 83.38 173 LYS A C 1
ATOM 1497 O O . LYS A 1 173 ? 30.094 -13.690 3.418 1.00 83.38 173 LYS A O 1
ATOM 1502 N N . VAL A 1 174 ? 29.652 -11.609 2.712 1.00 84.94 174 VAL A N 1
ATOM 1503 C CA . VAL A 1 174 ? 30.273 -10.910 3.850 1.00 84.94 174 VAL A CA 1
ATOM 1504 C C . VAL A 1 174 ? 29.461 -11.122 5.131 1.00 84.94 174 VAL A C 1
ATOM 1506 O O . VAL A 1 174 ? 30.028 -11.278 6.210 1.00 84.94 174 VAL A O 1
ATOM 1509 N N . HIS A 1 175 ? 28.130 -11.178 5.030 1.00 82.56 175 HIS A N 1
ATOM 1510 C CA . HIS A 1 175 ? 27.288 -11.510 6.178 1.00 82.56 175 HIS A CA 1
ATOM 1511 C C . HIS A 1 175 ? 27.568 -12.926 6.708 1.00 82.56 175 HIS A C 1
ATOM 1513 O O . HIS A 1 175 ? 27.759 -13.094 7.912 1.00 82.56 175 HIS A O 1
ATOM 1519 N N . LEU A 1 176 ? 27.647 -13.918 5.812 1.00 85.44 176 LEU A N 1
ATOM 1520 C CA . LEU A 1 176 ? 27.941 -15.307 6.171 1.00 85.44 176 LEU A CA 1
ATOM 1521 C C . LEU A 1 176 ? 29.358 -15.484 6.719 1.00 85.44 176 LEU A C 1
ATOM 1523 O O . LEU A 1 176 ? 29.549 -16.319 7.595 1.00 85.44 176 LEU A O 1
ATOM 1527 N N . MET A 1 177 ? 30.337 -14.707 6.243 1.00 87.88 177 MET A N 1
ATOM 1528 C CA . MET A 1 177 ? 31.686 -14.694 6.823 1.00 87.88 177 MET A CA 1
ATOM 1529 C C . MET A 1 177 ? 31.641 -14.319 8.306 1.00 87.88 177 MET A C 1
ATOM 1531 O O . MET A 1 177 ? 32.115 -15.090 9.128 1.00 87.88 177 MET A O 1
ATOM 1535 N N . GLY A 1 178 ? 30.983 -13.209 8.658 1.00 87.25 178 GLY A N 1
ATOM 1536 C CA . GLY A 1 178 ? 30.858 -12.795 10.059 1.00 87.25 178 GLY A CA 1
ATOM 1537 C C . GLY A 1 178 ? 30.131 -13.824 10.930 1.00 87.25 178 GLY A C 1
ATOM 1538 O O . GLY A 1 178 ? 30.596 -14.140 12.019 1.00 87.25 178 GLY A O 1
ATOM 1539 N N . ALA A 1 179 ? 29.030 -14.398 10.431 1.00 85.69 179 ALA A N 1
ATOM 1540 C CA . ALA A 1 179 ? 28.298 -15.442 11.151 1.00 85.69 179 ALA A CA 1
ATOM 1541 C C . ALA A 1 179 ? 29.159 -16.696 11.394 1.00 85.69 179 ALA A C 1
ATOM 1543 O O . ALA A 1 179 ? 29.145 -17.253 12.486 1.00 85.69 179 ALA A O 1
ATOM 1544 N N . ARG A 1 180 ? 29.948 -17.115 10.395 1.00 88.31 180 ARG A N 1
ATOM 1545 C CA . ARG A 1 180 ? 30.858 -18.265 10.509 1.00 88.31 180 ARG A CA 1
ATOM 1546 C C . ARG A 1 180 ? 32.007 -18.002 11.479 1.00 88.31 180 ARG A C 1
ATOM 1548 O O . ARG A 1 180 ? 32.342 -18.909 12.227 1.00 88.31 180 ARG A O 1
ATOM 1555 N N . SER A 1 181 ? 32.574 -16.796 11.488 1.00 90.69 181 SER A N 1
ATOM 1556 C CA . SER A 1 181 ? 33.636 -16.428 12.433 1.00 90.69 181 SER A CA 1
ATOM 1557 C C . SER A 1 181 ? 33.143 -16.442 13.881 1.00 90.69 181 SER A C 1
ATOM 1559 O O . SER A 1 181 ? 33.832 -16.961 14.750 1.00 90.69 181 SER A O 1
ATOM 1561 N N . ILE A 1 182 ? 31.935 -15.929 14.141 1.00 89.50 182 ILE A N 1
ATOM 1562 C CA . ILE A 1 182 ? 31.324 -15.992 15.479 1.00 89.50 182 ILE A CA 1
ATOM 1563 C C . ILE A 1 182 ? 31.069 -17.447 15.887 1.00 89.50 182 ILE A C 1
ATOM 1565 O O . ILE A 1 182 ? 31.375 -17.824 17.014 1.00 89.50 182 ILE A O 1
ATOM 1569 N N . GLN A 1 183 ? 30.562 -18.274 14.967 1.00 87.12 183 GLN A N 1
ATOM 1570 C CA . GLN A 1 183 ? 30.355 -19.698 15.232 1.00 87.12 183 GLN A CA 1
ATOM 1571 C C . GLN A 1 183 ? 31.664 -20.405 15.596 1.00 87.12 183 GLN A C 1
ATOM 1573 O O . GLN A 1 183 ? 31.693 -21.148 16.565 1.00 87.12 183 GLN A O 1
ATOM 1578 N N . GLU A 1 184 ? 32.750 -20.141 14.866 1.00 89.81 184 GLU A N 1
ATOM 1579 C CA . GLU A 1 184 ? 34.058 -20.744 15.141 1.00 89.81 184 GLU A CA 1
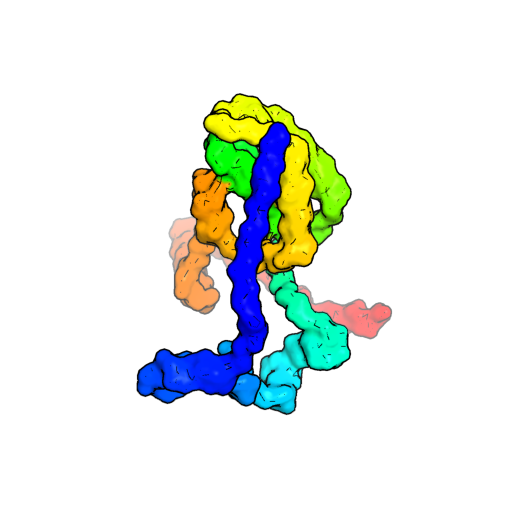ATOM 1580 C C . GLU A 1 184 ? 34.591 -20.368 16.532 1.00 89.81 184 GLU A C 1
ATOM 1582 O O . GLU A 1 184 ? 35.158 -21.208 17.228 1.00 89.81 184 GLU A O 1
ATOM 1587 N N . ILE A 1 185 ? 34.390 -19.118 16.958 1.00 88.75 185 ILE A N 1
ATOM 1588 C CA . ILE A 1 185 ? 34.749 -18.673 18.310 1.00 88.75 185 ILE A CA 1
ATOM 1589 C C . ILE A 1 185 ? 33.914 -19.424 19.355 1.00 88.75 185 ILE A C 1
ATOM 1591 O O . ILE A 1 185 ? 34.470 -19.928 20.326 1.00 88.75 185 ILE A O 1
ATOM 1595 N N . ASN A 1 186 ? 32.600 -19.539 19.147 1.00 88.31 186 ASN A N 1
ATOM 1596 C CA . ASN A 1 186 ? 31.709 -20.246 20.070 1.00 88.31 186 ASN A CA 1
ATOM 1597 C C . ASN A 1 186 ? 32.038 -21.740 20.176 1.00 88.31 186 ASN A C 1
ATOM 1599 O O . ASN A 1 186 ? 32.036 -22.282 21.280 1.00 88.31 186 ASN A O 1
ATOM 1603 N N . ASP A 1 187 ? 32.335 -22.385 19.047 1.00 89.81 187 ASP A N 1
ATOM 1604 C CA . ASP A 1 187 ? 32.751 -23.786 18.976 1.00 89.81 187 ASP A CA 1
ATOM 1605 C C . ASP A 1 187 ? 34.036 -23.992 19.807 1.00 89.81 187 ASP A C 1
ATOM 1607 O O . ASP A 1 187 ? 34.086 -24.870 20.670 1.00 89.81 187 ASP A O 1
ATOM 1611 N N . LYS A 1 188 ? 35.032 -23.103 19.644 1.00 89.00 188 LYS A N 1
ATOM 1612 C CA . LYS A 1 188 ? 36.293 -23.113 20.410 1.00 89.00 188 LYS A CA 1
ATOM 1613 C C . LYS A 1 188 ? 36.094 -22.900 21.913 1.00 89.00 188 LYS A C 1
ATOM 1615 O O . LYS A 1 188 ? 36.681 -23.629 22.703 1.00 89.00 188 LYS A O 1
ATOM 1620 N N . VAL A 1 189 ? 35.294 -21.909 22.314 1.00 91.12 189 VAL A N 1
ATOM 1621 C CA . VAL A 1 189 ? 35.089 -21.558 23.735 1.00 91.12 189 VAL A CA 1
ATOM 1622 C C . VAL A 1 189 ? 34.310 -22.640 24.477 1.00 91.12 189 VAL A C 1
ATOM 1624 O O . VAL A 1 189 ? 34.648 -22.972 25.608 1.00 91.12 189 VAL A O 1
ATOM 1627 N N . ASN A 1 190 ? 33.281 -23.201 23.844 1.00 88.19 190 ASN A N 1
ATOM 1628 C CA . ASN A 1 190 ? 32.412 -24.189 24.481 1.00 88.19 190 ASN A CA 1
ATOM 1629 C C . ASN A 1 190 ? 32.885 -25.633 24.269 1.00 88.19 190 ASN A C 1
ATOM 1631 O O . ASN A 1 190 ? 32.208 -26.557 24.710 1.00 88.19 190 ASN A O 1
ATOM 1635 N N . ASN A 1 191 ? 34.011 -25.834 23.574 1.00 86.31 191 ASN A N 1
ATOM 1636 C CA . ASN A 1 191 ? 34.495 -27.145 23.144 1.00 86.31 191 ASN A CA 1
ATOM 1637 C C . ASN A 1 191 ? 33.401 -27.967 22.429 1.00 86.31 191 ASN A C 1
ATOM 1639 O O . ASN A 1 191 ? 33.206 -29.154 22.686 1.00 86.31 191 ASN A O 1
ATOM 1643 N N . THR A 1 192 ? 32.645 -27.295 21.558 1.00 85.38 192 THR A N 1
ATOM 1644 C CA . THR A 1 192 ? 31.562 -27.882 20.758 1.00 85.38 192 THR A CA 1
ATOM 1645 C C . THR A 1 192 ? 31.915 -27.818 19.279 1.00 85.38 192 THR A C 1
ATOM 1647 O O . THR A 1 192 ? 32.772 -27.041 18.867 1.00 85.38 192 THR A O 1
ATOM 1650 N N . ASN A 1 193 ? 31.247 -28.625 18.460 1.00 83.12 193 ASN A N 1
ATOM 1651 C CA . ASN A 1 193 ? 31.396 -28.576 17.013 1.00 83.12 193 ASN A CA 1
ATOM 1652 C C . ASN A 1 193 ? 30.016 -28.560 16.367 1.00 83.12 193 ASN A C 1
ATOM 1654 O O . ASN A 1 193 ? 29.460 -29.601 16.024 1.00 83.12 193 ASN A O 1
ATOM 1658 N N . TRP A 1 194 ? 29.454 -27.367 16.170 1.00 74.38 194 TRP A N 1
ATOM 1659 C CA . TRP A 1 194 ? 28.135 -27.236 15.549 1.00 74.38 194 TRP A CA 1
ATOM 1660 C C . TRP A 1 194 ? 28.053 -27.893 14.163 1.00 74.38 194 TRP A C 1
ATOM 1662 O O . TRP A 1 194 ? 26.971 -28.280 13.728 1.00 74.38 194 TRP A O 1
ATOM 1672 N N . ARG A 1 195 ? 29.174 -28.031 13.444 1.00 71.25 195 ARG A N 1
ATOM 1673 C CA . ARG A 1 195 ? 29.204 -28.631 12.099 1.00 71.25 195 ARG A CA 1
ATOM 1674 C C . ARG A 1 195 ? 29.113 -30.152 12.115 1.00 71.25 195 ARG A C 1
ATOM 1676 O O . ARG A 1 195 ? 28.801 -30.740 11.079 1.00 71.25 195 ARG A O 1
ATOM 1683 N N . GLU A 1 196 ? 29.394 -30.777 13.247 1.00 75.31 196 GLU A N 1
ATOM 1684 C CA . GLU A 1 196 ? 29.314 -32.218 13.417 1.00 75.31 196 GLU A CA 1
ATOM 1685 C C . GLU A 1 196 ? 27.844 -32.630 13.562 1.00 75.31 196 GLU A C 1
ATOM 1687 O O . GLU A 1 196 ? 27.127 -32.146 14.431 1.00 75.31 196 GLU A O 1
ATOM 1692 N N . GLY A 1 197 ? 27.344 -33.452 12.637 1.00 67.69 197 GLY A N 1
ATOM 1693 C CA . GLY A 1 197 ? 25.965 -33.961 12.661 1.00 67.69 197 GLY A CA 1
ATOM 1694 C C . GLY A 1 197 ? 24.861 -32.998 12.190 1.00 67.69 197 GLY A C 1
ATOM 1695 O O . GLY A 1 197 ? 23.836 -33.473 11.712 1.00 67.69 197 GLY A O 1
ATOM 1696 N N . ASN A 1 198 ? 25.064 -31.673 12.218 1.00 69.12 198 ASN A N 1
ATOM 1697 C CA . ASN A 1 198 ? 24.042 -30.688 11.797 1.00 69.12 198 ASN A CA 1
ATOM 1698 C C . ASN A 1 198 ? 24.172 -30.215 10.334 1.00 69.12 198 ASN A C 1
ATOM 1700 O O . ASN A 1 198 ? 23.478 -29.294 9.893 1.00 69.12 198 ASN A O 1
ATOM 1704 N N . GLY A 1 199 ? 25.093 -30.803 9.569 1.00 65.12 199 GLY A N 1
ATOM 1705 C CA . GLY A 1 199 ? 25.222 -30.572 8.132 1.00 65.12 199 GLY A CA 1
ATOM 1706 C C . GLY A 1 199 ? 24.225 -31.394 7.310 1.00 65.12 199 GLY A C 1
ATOM 1707 O O . GLY A 1 199 ? 23.679 -32.391 7.773 1.00 65.12 199 GLY A O 1
ATOM 1708 N N . ARG A 1 200 ? 24.029 -31.016 6.039 1.00 61.38 200 ARG A N 1
ATOM 1709 C CA . ARG A 1 200 ? 23.340 -31.876 5.065 1.00 61.38 200 ARG A CA 1
ATOM 1710 C C . ARG A 1 200 ? 24.061 -33.241 5.022 1.00 61.38 200 ARG A C 1
ATOM 1712 O O . ARG A 1 200 ? 25.257 -33.238 4.720 1.00 61.38 200 ARG A O 1
ATOM 1719 N N . PRO A 1 201 ? 23.385 -34.380 5.280 1.00 68.25 201 PRO A N 1
ATOM 1720 C CA . PRO A 1 201 ? 24.034 -35.688 5.297 1.00 68.25 201 PRO A CA 1
ATOM 1721 C C . PRO A 1 201 ? 24.769 -35.957 3.986 1.00 68.25 201 PRO A C 1
ATOM 1723 O O . PRO A 1 201 ? 24.227 -35.715 2.898 1.00 68.25 201 PRO A O 1
ATOM 1726 N N . LYS A 1 202 ? 26.005 -36.451 4.085 1.00 61.72 202 LYS A N 1
ATOM 1727 C CA . LYS A 1 202 ? 26.816 -36.844 2.928 1.00 61.72 202 LYS A CA 1
ATOM 1728 C C . LYS A 1 202 ? 26.037 -37.926 2.157 1.00 61.72 202 LYS A C 1
ATOM 1730 O O . LYS A 1 202 ? 25.666 -38.932 2.746 1.00 61.72 202 LYS A O 1
ATOM 1735 N N . GLY A 1 203 ? 25.715 -37.679 0.884 1.00 63.50 203 GLY A N 1
ATOM 1736 C CA . GLY A 1 203 ? 24.887 -38.582 0.059 1.00 63.50 203 GLY A CA 1
ATOM 1737 C C . GLY A 1 203 ? 23.390 -38.240 -0.031 1.00 63.50 203 GLY A C 1
ATOM 1738 O O . GLY A 1 203 ? 22.666 -38.847 -0.804 1.00 63.50 203 GLY A O 1
ATOM 1739 N N . SER A 1 204 ? 22.894 -37.210 0.661 1.00 64.12 204 SER A N 1
ATOM 1740 C CA . SER A 1 204 ? 21.482 -36.776 0.544 1.00 64.12 204 SER A CA 1
ATOM 1741 C C . SER A 1 204 ? 21.150 -35.995 -0.747 1.00 64.12 204 SER A C 1
ATOM 1743 O O . SER A 1 204 ? 20.088 -35.380 -0.843 1.00 64.12 204 SER A O 1
ATOM 1745 N N . GLY A 1 205 ? 22.072 -35.941 -1.715 1.00 58.78 205 GLY A N 1
ATOM 1746 C CA . GLY A 1 205 ? 21.925 -35.254 -3.008 1.00 58.78 205 GLY A CA 1
ATOM 1747 C C . GLY A 1 205 ? 21.756 -36.173 -4.217 1.00 58.78 205 GLY A C 1
ATOM 1748 O O . GLY A 1 205 ? 21.403 -35.683 -5.276 1.00 58.78 205 GLY A O 1
ATOM 1749 N N . THR A 1 206 ? 21.943 -37.484 -4.067 1.00 58.69 206 THR A N 1
ATOM 1750 C CA . THR A 1 206 ? 21.885 -38.481 -5.153 1.00 58.69 206 THR A CA 1
ATOM 1751 C C . THR A 1 206 ? 20.503 -39.124 -5.303 1.00 58.69 206 THR A C 1
ATOM 1753 O O . THR A 1 206 ? 20.390 -40.290 -5.656 1.00 58.69 206 THR A O 1
ATOM 1756 N N . LYS A 1 207 ? 19.424 -38.387 -5.006 1.00 58.22 207 LYS A N 1
ATOM 1757 C CA . LYS A 1 207 ? 18.045 -38.848 -5.268 1.00 58.22 207 LYS A CA 1
ATOM 1758 C C . LYS A 1 207 ? 17.489 -38.348 -6.608 1.00 58.22 207 LYS A C 1
ATOM 1760 O O . LYS A 1 207 ? 16.295 -38.480 -6.834 1.00 58.22 207 LYS A O 1
ATOM 1765 N N . GLU A 1 208 ? 18.322 -37.774 -7.478 1.00 58.97 208 GLU A N 1
ATOM 1766 C CA . GLU A 1 208 ? 17.903 -37.400 -8.840 1.00 58.97 208 GLU A CA 1
ATOM 1767 C C . GLU A 1 208 ? 17.408 -38.614 -9.635 1.00 58.97 208 GLU A C 1
ATOM 1769 O O . GLU A 1 208 ? 16.422 -38.495 -10.357 1.00 58.97 208 GLU A O 1
ATOM 1774 N N . ASP A 1 209 ? 18.013 -39.786 -9.429 1.00 60.19 209 ASP A N 1
ATOM 1775 C CA . ASP A 1 209 ? 17.617 -41.019 -10.118 1.00 60.19 209 ASP A CA 1
ATOM 1776 C C . ASP A 1 209 ? 16.246 -41.540 -9.645 1.00 60.19 209 ASP A C 1
ATOM 1778 O O . ASP A 1 209 ? 15.475 -42.053 -10.441 1.00 60.19 209 ASP A O 1
ATOM 1782 N N . LEU A 1 210 ? 15.872 -41.307 -8.378 1.00 61.25 210 LEU A N 1
ATOM 1783 C CA . LEU A 1 210 ? 14.557 -41.688 -7.830 1.00 61.25 210 LEU A CA 1
ATOM 1784 C C . LEU A 1 210 ? 13.402 -40.787 -8.299 1.00 61.25 210 LEU A C 1
ATOM 1786 O O . LEU A 1 210 ? 12.242 -41.153 -8.139 1.00 61.25 210 LEU A O 1
ATOM 1790 N N . VAL A 1 211 ? 13.705 -39.590 -8.809 1.00 61.88 211 VAL A N 1
ATOM 1791 C CA . VAL A 1 211 ? 12.701 -38.604 -9.250 1.00 61.88 211 VAL A CA 1
ATOM 1792 C C . VAL A 1 211 ? 12.454 -38.688 -10.761 1.00 61.88 211 VAL A C 1
ATOM 1794 O O . VAL A 1 211 ? 11.442 -38.185 -11.226 1.00 61.88 211 VAL A O 1
ATOM 1797 N N . LYS A 1 212 ? 13.345 -39.328 -11.530 1.00 60.34 212 LYS A N 1
ATOM 1798 C CA . LYS A 1 212 ? 13.190 -39.499 -12.987 1.00 60.34 212 LYS A CA 1
ATOM 1799 C C . LYS A 1 212 ? 12.331 -40.702 -13.398 1.00 60.34 212 LYS A C 1
ATOM 1801 O O . LYS A 1 212 ? 11.915 -40.746 -14.549 1.00 60.34 212 LYS A O 1
ATOM 1806 N N . ASP A 1 213 ? 12.058 -41.619 -12.471 1.00 51.00 213 ASP A N 1
ATOM 1807 C CA . ASP A 1 213 ? 11.246 -42.825 -12.704 1.00 51.00 213 ASP A CA 1
ATOM 1808 C C . ASP A 1 213 ? 9.760 -42.668 -12.290 1.00 51.00 213 ASP A C 1
ATOM 1810 O O . ASP A 1 213 ? 9.029 -43.656 -12.219 1.00 51.00 213 ASP A O 1
ATOM 1814 N N . TYR A 1 214 ? 9.296 -41.437 -12.034 1.00 50.66 214 TYR A N 1
ATOM 1815 C CA . TYR A 1 214 ? 7.884 -41.076 -11.808 1.00 50.66 214 TYR A CA 1
ATOM 1816 C C . TYR A 1 214 ? 7.437 -39.999 -12.798 1.00 50.66 214 TYR A C 1
ATOM 1818 O O . TYR A 1 214 ? 6.254 -40.045 -13.205 1.0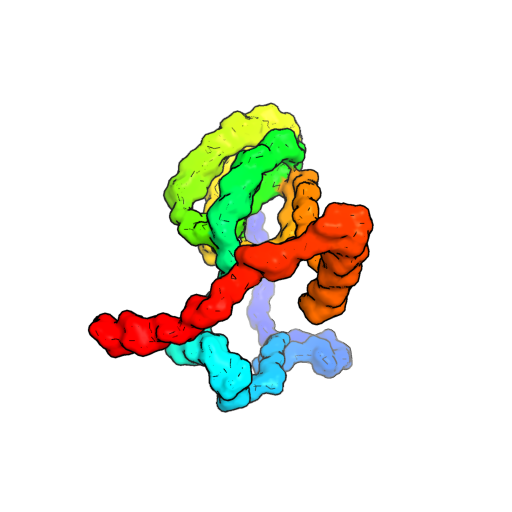0 50.66 214 TYR A O 1
#